Protein AF-A0AAX1PML4-F1 (afdb_monomer_lite)

Structure (mmCIF, N/CA/C/O backbone):
data_AF-A0AAX1PML4-F1
#
_entry.id   AF-A0AAX1PML4-F1
#
loop_
_atom_site.group_PDB
_atom_site.id
_atom_site.type_symbol
_atom_site.label_atom_id
_atom_site.label_alt_id
_atom_site.label_comp_id
_atom_site.label_asym_id
_atom_site.label_entity_id
_atom_site.label_seq_id
_atom_site.pdbx_PDB_ins_code
_atom_site.Cartn_x
_atom_site.Cartn_y
_atom_site.Cartn_z
_atom_site.occupancy
_atom_site.B_iso_or_equiv
_atom_site.auth_seq_id
_atom_site.auth_comp_id
_atom_site.auth_asym_id
_atom_site.auth_atom_id
_atom_site.pdbx_PDB_model_num
ATOM 1 N N . MET A 1 1 ? 68.302 -4.534 -52.183 1.00 65.31 1 MET A N 1
ATOM 2 C CA . MET A 1 1 ? 67.258 -3.481 -52.271 1.00 65.31 1 MET A CA 1
ATOM 3 C C . MET A 1 1 ? 65.853 -3.941 -51.851 1.00 65.31 1 MET A C 1
ATOM 5 O O . MET A 1 1 ? 65.174 -3.153 -51.206 1.00 65.31 1 MET A O 1
ATOM 9 N N . ALA A 1 2 ? 65.430 -5.190 -52.106 1.00 68.50 2 ALA A N 1
ATOM 10 C CA . ALA A 1 2 ? 64.066 -5.682 -51.817 1.00 68.50 2 ALA A CA 1
ATOM 11 C C . ALA A 1 2 ? 63.483 -5.356 -50.416 1.00 68.50 2 ALA A C 1
ATOM 13 O O . ALA A 1 2 ? 62.314 -4.987 -50.320 1.00 68.50 2 ALA A O 1
ATOM 14 N N . LYS A 1 3 ? 64.280 -5.413 -49.332 1.00 74.88 3 LYS A N 1
ATOM 15 C CA . LYS A 1 3 ? 63.798 -5.101 -47.967 1.00 74.88 3 LYS A CA 1
ATOM 16 C C . LYS A 1 3 ? 63.242 -3.672 -47.808 1.00 74.88 3 LYS A C 1
ATOM 18 O O . LYS A 1 3 ? 62.253 -3.516 -47.103 1.00 74.88 3 LYS A O 1
ATOM 23 N N . LYS A 1 4 ? 63.804 -2.656 -48.488 1.00 74.06 4 LYS A N 1
ATOM 24 C CA . LYS A 1 4 ? 63.288 -1.268 -48.422 1.00 74.06 4 LYS A CA 1
ATOM 25 C C . LYS A 1 4 ? 61.944 -1.103 -49.142 1.00 74.06 4 LYS A C 1
ATOM 27 O O . LYS A 1 4 ? 61.084 -0.379 -48.657 1.00 74.06 4 LYS A O 1
ATOM 32 N N . LEU A 1 5 ? 61.737 -1.802 -50.261 1.00 77.12 5 LEU A N 1
ATOM 33 C CA . LEU A 1 5 ? 60.441 -1.805 -50.953 1.00 77.12 5 LEU A CA 1
ATOM 34 C C . LEU A 1 5 ? 59.366 -2.511 -50.115 1.00 77.12 5 LEU A C 1
ATOM 36 O O . LEU A 1 5 ? 58.254 -2.007 -50.005 1.00 77.12 5 LEU A O 1
ATOM 40 N N . LYS A 1 6 ? 59.710 -3.623 -49.448 1.00 79.31 6 LYS A N 1
ATOM 41 C CA . LYS A 1 6 ? 58.787 -4.327 -48.543 1.00 79.31 6 L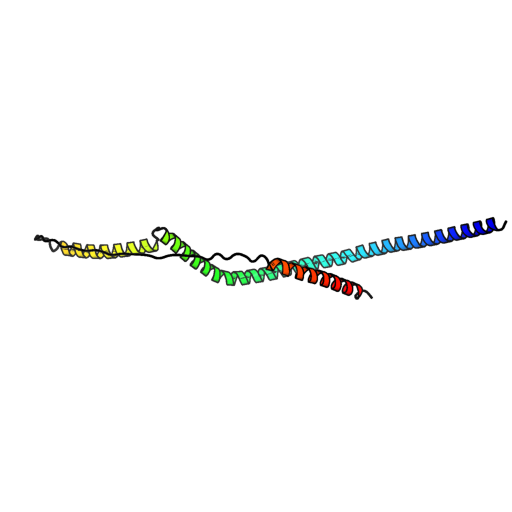YS A CA 1
ATOM 42 C C . LYS A 1 6 ? 58.390 -3.475 -47.327 1.00 79.31 6 LYS A C 1
ATOM 44 O O . LYS A 1 6 ? 57.223 -3.505 -46.953 1.00 79.31 6 LYS A O 1
ATOM 49 N N . SER A 1 7 ? 59.309 -2.697 -46.740 1.00 80.06 7 SER A N 1
ATOM 50 C CA . SER A 1 7 ? 58.987 -1.809 -45.609 1.00 80.06 7 SER A CA 1
ATOM 51 C C . SER A 1 7 ? 58.149 -0.593 -46.016 1.00 80.06 7 SER A C 1
ATOM 53 O O . SER A 1 7 ? 57.249 -0.216 -45.276 1.00 80.06 7 SER A O 1
ATOM 55 N N . LEU A 1 8 ? 58.395 -0.007 -47.195 1.00 76.50 8 LEU A N 1
ATOM 56 C CA . LEU A 1 8 ? 57.548 1.058 -47.752 1.00 76.50 8 LEU A CA 1
ATOM 57 C C . LEU A 1 8 ? 56.137 0.545 -48.076 1.00 76.50 8 LEU A C 1
ATOM 59 O O . LEU A 1 8 ? 55.160 1.191 -47.713 1.00 76.50 8 LEU A O 1
ATOM 63 N N . ALA A 1 9 ? 56.019 -0.646 -48.672 1.00 77.56 9 ALA A N 1
ATOM 64 C CA . ALA A 1 9 ? 54.725 -1.280 -48.924 1.00 77.56 9 ALA A CA 1
ATOM 65 C C . ALA A 1 9 ? 53.964 -1.614 -47.624 1.00 77.56 9 ALA A C 1
ATOM 67 O O . ALA A 1 9 ? 52.755 -1.397 -47.566 1.00 77.56 9 ALA A O 1
ATOM 68 N N . SER A 1 10 ? 54.660 -2.081 -46.575 1.00 78.81 10 SER A N 1
ATOM 69 C CA . SER A 1 10 ? 54.064 -2.241 -45.236 1.00 78.81 10 SER A CA 1
ATOM 70 C C . SER A 1 10 ? 53.561 -0.899 -44.722 1.00 78.81 10 SER A C 1
ATOM 72 O O . SER A 1 10 ? 52.366 -0.742 -44.549 1.00 78.81 10 SER A O 1
ATOM 74 N N . SER A 1 11 ? 54.435 0.108 -44.620 1.00 79.12 11 SER A N 1
ATOM 75 C CA . SER A 1 11 ? 54.106 1.428 -44.069 1.00 79.12 11 SER A CA 1
ATOM 76 C C . SER A 1 11 ? 52.916 2.111 -44.759 1.00 79.12 11 SER A C 1
ATOM 78 O O . SER A 1 11 ? 52.102 2.741 -44.083 1.00 79.12 11 SER A O 1
ATOM 80 N N . VAL A 1 12 ? 52.771 1.966 -46.080 1.00 80.31 12 VAL A N 1
ATOM 81 C CA . VAL A 1 12 ? 51.590 2.448 -46.819 1.00 80.31 12 VAL A CA 1
ATOM 82 C C . VAL A 1 12 ? 50.332 1.660 -46.435 1.00 80.31 12 VAL A C 1
ATOM 84 O O . VAL A 1 12 ? 49.289 2.264 -46.191 1.00 80.31 12 VAL A O 1
ATOM 87 N N . THR A 1 13 ? 50.432 0.333 -46.320 1.00 83.44 13 THR A N 1
ATOM 88 C CA . THR A 1 13 ? 49.326 -0.538 -45.885 1.00 83.44 13 THR A CA 1
ATOM 89 C C . THR A 1 13 ? 48.914 -0.241 -44.439 1.00 83.44 13 THR A C 1
ATOM 91 O O . THR A 1 13 ? 47.730 -0.070 -44.170 1.00 83.44 13 THR A O 1
ATOM 94 N N . ASP A 1 14 ? 49.878 -0.094 -43.530 1.00 85.19 14 ASP A N 1
ATOM 95 C CA . ASP A 1 14 ? 49.679 0.207 -42.108 1.00 85.19 14 ASP A CA 1
ATOM 96 C C . ASP A 1 14 ? 48.983 1.570 -41.911 1.00 85.19 14 ASP A C 1
ATOM 98 O O . ASP A 1 14 ? 48.066 1.691 -41.096 1.00 85.19 14 ASP A O 1
ATOM 102 N N . ASN A 1 15 ? 49.342 2.587 -42.708 1.00 86.38 15 ASN A N 1
ATOM 103 C CA . ASN A 1 15 ? 48.645 3.879 -42.708 1.00 86.38 15 ASN A CA 1
ATOM 104 C C . ASN A 1 15 ? 47.201 3.758 -43.218 1.00 86.38 15 ASN A C 1
ATOM 106 O O . ASN A 1 15 ? 46.292 4.272 -42.572 1.00 86.38 15 ASN A O 1
ATOM 110 N N . GLN A 1 16 ? 46.963 3.053 -44.332 1.00 84.94 16 GLN A N 1
ATOM 111 C CA . GLN A 1 16 ? 45.605 2.832 -44.855 1.00 84.94 16 GLN A CA 1
ATOM 112 C C . GLN A 1 16 ? 44.720 2.064 -43.856 1.00 84.94 16 GLN A C 1
ATOM 114 O O . GLN A 1 16 ? 43.563 2.435 -43.636 1.00 84.94 16 GLN A O 1
ATOM 119 N N . LEU A 1 17 ? 45.273 1.041 -43.195 1.00 83.25 17 LEU A N 1
ATOM 120 C CA . LEU A 1 17 ? 44.576 0.275 -42.162 1.00 83.25 17 LEU A CA 1
ATOM 121 C C . LEU A 1 17 ? 44.231 1.163 -40.956 1.00 83.25 17 LEU A C 1
ATOM 123 O O . LEU A 1 17 ? 43.094 1.162 -40.492 1.00 83.25 17 LEU A O 1
ATOM 127 N N . THR A 1 18 ? 45.188 1.979 -40.501 1.00 89.06 18 THR A N 1
ATOM 128 C CA . THR A 1 18 ? 45.001 2.922 -39.385 1.00 89.06 18 THR A CA 1
ATOM 129 C C . THR A 1 18 ? 43.943 3.980 -39.708 1.00 89.06 18 THR A C 1
ATOM 131 O O . THR A 1 18 ? 43.091 4.268 -38.868 1.00 89.06 18 THR A O 1
ATOM 134 N N . SER A 1 19 ? 43.937 4.525 -40.929 1.00 85.94 19 SER A N 1
ATOM 135 C CA . SER A 1 19 ? 42.895 5.447 -41.399 1.00 85.94 19 SER A CA 1
ATOM 136 C C . SER A 1 19 ? 41.512 4.792 -41.415 1.00 85.94 19 SER A C 1
ATOM 138 O O . SER A 1 19 ? 40.559 5.391 -40.923 1.00 85.94 19 SER A O 1
ATOM 140 N N . THR A 1 20 ? 41.405 3.552 -41.904 1.00 89.50 20 THR A N 1
ATOM 141 C CA . THR A 1 20 ? 40.132 2.808 -41.954 1.00 89.50 20 THR A CA 1
ATOM 142 C C . THR A 1 20 ? 39.607 2.487 -40.552 1.00 89.50 20 THR A C 1
ATOM 144 O O . THR A 1 20 ? 38.426 2.680 -40.275 1.00 89.50 20 THR A O 1
ATOM 147 N N . ILE A 1 21 ? 40.484 2.061 -39.635 1.00 89.00 21 ILE A N 1
ATOM 148 C CA . ILE A 1 21 ? 40.127 1.802 -38.231 1.00 89.00 21 ILE A CA 1
ATOM 149 C C . ILE A 1 21 ? 39.694 3.096 -37.537 1.00 89.00 21 ILE A C 1
ATOM 151 O O . ILE A 1 21 ? 38.705 3.085 -36.807 1.00 89.00 21 ILE A O 1
ATOM 155 N N . LYS A 1 22 ? 40.383 4.220 -37.775 1.00 89.69 22 LYS A N 1
ATOM 156 C CA . LYS A 1 22 ? 40.009 5.521 -37.205 1.00 89.69 22 LYS A CA 1
ATOM 157 C C . LYS A 1 22 ? 38.638 5.985 -37.702 1.00 89.69 22 LYS A C 1
ATOM 159 O O . LYS A 1 22 ? 37.828 6.405 -36.884 1.00 89.69 22 LYS A O 1
ATOM 164 N N . GLU A 1 23 ? 38.372 5.877 -39.002 1.00 89.50 23 GLU A N 1
ATOM 165 C CA . GLU A 1 23 ? 37.079 6.233 -39.597 1.00 89.50 23 GLU A CA 1
ATOM 166 C C . GLU A 1 23 ? 35.951 5.339 -39.056 1.00 89.50 23 GLU A C 1
ATOM 168 O O . GLU A 1 23 ? 34.941 5.839 -38.570 1.00 89.50 23 GLU A O 1
ATOM 173 N N . SER A 1 24 ? 36.159 4.019 -39.015 1.00 88.88 24 SER A N 1
ATOM 174 C CA . SER A 1 24 ? 35.199 3.076 -38.428 1.00 88.88 24 SER A CA 1
ATOM 175 C C . SER A 1 24 ? 34.954 3.346 -36.937 1.00 88.88 24 SER A C 1
ATOM 177 O O . SER A 1 24 ? 33.805 3.372 -36.503 1.00 88.88 24 SER A O 1
ATOM 179 N N . THR A 1 25 ? 36.001 3.629 -36.156 1.00 92.00 25 THR A N 1
ATOM 180 C CA . THR A 1 25 ? 35.872 3.972 -34.728 1.00 92.00 25 THR A CA 1
ATOM 181 C C . THR A 1 25 ? 35.116 5.288 -34.541 1.00 92.00 25 THR A C 1
ATOM 183 O O . THR A 1 25 ? 34.261 5.378 -33.664 1.00 92.00 25 THR A O 1
ATOM 186 N N . GLN A 1 26 ? 35.370 6.291 -35.387 1.00 91.75 26 GLN A N 1
ATOM 187 C CA . GLN A 1 26 ? 34.645 7.562 -35.378 1.00 91.75 26 GLN A CA 1
ATOM 188 C C . GLN A 1 26 ? 33.160 7.362 -35.715 1.00 91.75 26 GLN A C 1
ATOM 190 O O . GLN A 1 26 ? 32.304 7.935 -35.046 1.00 91.75 26 GLN A O 1
ATOM 195 N N . GLN A 1 27 ? 32.840 6.521 -36.701 1.00 91.69 27 GLN A N 1
ATOM 196 C CA . GLN A 1 27 ? 31.459 6.187 -37.060 1.00 91.69 27 GLN A CA 1
ATOM 197 C C . GLN A 1 27 ? 30.749 5.406 -35.949 1.00 91.69 27 GLN A C 1
ATOM 199 O O . GLN A 1 27 ? 29.626 5.753 -35.599 1.00 91.69 27 GLN A O 1
ATOM 204 N N . ILE A 1 28 ? 31.406 4.417 -35.332 1.00 92.81 28 ILE A N 1
ATOM 205 C CA . ILE A 1 28 ? 30.873 3.673 -34.178 1.00 92.81 28 ILE A CA 1
ATOM 206 C C . ILE A 1 28 ? 30.645 4.612 -32.984 1.00 92.81 28 ILE A C 1
ATOM 208 O O . ILE A 1 28 ? 29.621 4.514 -32.313 1.00 92.81 28 ILE A O 1
ATOM 212 N N . TRP A 1 29 ? 31.550 5.564 -32.740 1.00 91.94 29 TRP A N 1
ATOM 213 C CA . TRP A 1 29 ? 31.418 6.553 -31.668 1.00 91.94 29 TRP A CA 1
ATOM 214 C C . TRP A 1 29 ? 30.269 7.542 -31.914 1.00 91.94 29 TRP A C 1
ATOM 216 O O . TRP A 1 29 ? 29.468 7.799 -31.016 1.00 91.94 29 TRP A O 1
ATOM 226 N N . LEU A 1 30 ? 30.142 8.066 -33.137 1.00 95.88 30 LEU A N 1
ATOM 227 C CA . LEU A 1 30 ? 29.038 8.949 -33.528 1.00 95.88 30 LEU A CA 1
ATOM 228 C C . LEU A 1 30 ? 27.690 8.214 -33.530 1.00 95.88 30 LEU A C 1
ATOM 230 O O . LEU A 1 30 ? 26.697 8.775 -33.074 1.00 95.88 30 LEU A O 1
ATOM 234 N N . ALA A 1 31 ? 27.655 6.954 -33.971 1.00 94.06 31 ALA A N 1
ATOM 235 C CA . ALA A 1 31 ? 26.476 6.099 -33.875 1.00 94.06 31 ALA A CA 1
ATOM 236 C C . ALA A 1 31 ? 26.112 5.800 -32.413 1.00 94.06 31 ALA A C 1
ATOM 238 O O . ALA A 1 31 ? 24.938 5.856 -32.062 1.00 94.06 31 ALA A O 1
ATOM 239 N N . GLY A 1 32 ? 27.100 5.561 -31.543 1.00 92.62 32 GLY A N 1
ATOM 240 C CA . GLY A 1 32 ? 26.901 5.391 -30.103 1.00 92.62 32 GLY A CA 1
ATOM 241 C C . GLY A 1 32 ? 26.318 6.640 -29.436 1.00 92.62 32 GLY A C 1
ATOM 242 O O . GLY A 1 32 ? 25.337 6.540 -28.705 1.00 92.62 32 GLY A O 1
ATOM 243 N N . LEU A 1 33 ? 26.853 7.826 -29.745 1.00 94.31 33 LEU A N 1
ATOM 244 C CA . LEU A 1 33 ? 26.309 9.105 -29.272 1.00 94.31 33 LEU A CA 1
ATOM 245 C C . LEU A 1 33 ? 24.907 9.391 -29.831 1.00 94.31 33 LEU A C 1
ATOM 247 O O . LEU A 1 33 ? 24.045 9.859 -29.091 1.00 94.31 33 LEU A O 1
ATOM 251 N N . GLY A 1 34 ? 24.653 9.087 -31.107 1.00 93.69 34 GLY A N 1
ATOM 252 C CA . GLY A 1 34 ? 23.337 9.245 -31.731 1.00 93.69 34 GLY A CA 1
ATOM 253 C C . GLY A 1 34 ? 22.287 8.293 -31.151 1.00 93.69 34 GLY A C 1
ATOM 254 O O . GLY A 1 34 ? 21.168 8.712 -30.858 1.00 93.69 34 GLY A O 1
ATOM 255 N N . ALA A 1 35 ? 22.657 7.032 -30.914 1.00 94.19 35 ALA A N 1
ATOM 256 C CA . ALA A 1 35 ? 21.808 6.046 -30.253 1.00 94.19 35 ALA A CA 1
ATOM 257 C C . ALA A 1 35 ? 21.539 6.422 -28.789 1.00 94.19 35 ALA A C 1
ATOM 259 O O . ALA A 1 35 ? 20.398 6.332 -28.348 1.00 94.19 35 ALA A O 1
ATOM 260 N N . TYR A 1 36 ? 22.547 6.913 -28.058 1.00 89.06 36 TYR A N 1
ATOM 261 C CA . TYR A 1 36 ? 22.371 7.429 -26.699 1.00 89.06 36 TYR A CA 1
ATOM 262 C C . TYR A 1 36 ? 21.436 8.647 -26.667 1.00 89.06 36 TYR A C 1
ATOM 264 O O . TYR A 1 36 ? 20.514 8.685 -25.858 1.00 89.06 36 TYR A O 1
ATOM 272 N N . ALA A 1 37 ? 21.606 9.612 -27.578 1.00 91.44 37 ALA A N 1
ATOM 273 C CA . ALA A 1 37 ? 20.721 10.773 -27.679 1.00 91.44 37 ALA A CA 1
ATOM 274 C C . ALA A 1 37 ? 19.267 10.368 -27.984 1.00 91.44 37 ALA A C 1
ATOM 276 O O . ALA A 1 37 ? 18.343 10.855 -27.334 1.00 91.44 37 ALA A O 1
ATOM 277 N N . LYS A 1 38 ? 19.062 9.419 -28.908 1.00 89.69 38 LYS A N 1
ATOM 278 C CA . LYS A 1 38 ? 17.739 8.863 -29.232 1.00 89.69 38 LYS A CA 1
ATOM 279 C C . LYS A 1 38 ? 17.124 8.106 -28.049 1.00 89.69 38 LYS A C 1
ATOM 281 O O . LYS A 1 38 ? 15.955 8.312 -27.738 1.00 89.69 38 LYS A O 1
ATOM 286 N N . ALA A 1 39 ? 17.919 7.303 -27.341 1.00 92.06 39 ALA A N 1
ATOM 287 C CA . ALA A 1 39 ? 17.497 6.618 -26.121 1.00 92.06 39 ALA A CA 1
ATOM 288 C C . ALA A 1 39 ? 17.184 7.592 -24.972 1.00 92.06 39 ALA A C 1
ATOM 290 O O . ALA A 1 39 ? 16.307 7.305 -24.166 1.00 92.06 39 ALA A O 1
ATOM 291 N N . GLN A 1 40 ? 17.836 8.757 -24.905 1.00 87.81 40 GLN A N 1
ATOM 292 C CA . GLN A 1 40 ? 17.502 9.804 -23.937 1.00 87.81 40 GLN A CA 1
ATOM 293 C C . GLN A 1 40 ? 16.171 10.496 -24.292 1.00 87.81 40 GLN A C 1
ATOM 295 O O . GLN A 1 40 ? 15.354 10.747 -23.407 1.00 87.81 40 GLN A O 1
ATOM 300 N N . GLU A 1 41 ? 15.920 10.767 -25.579 1.00 89.19 41 GLU A N 1
ATOM 301 C CA . GLU A 1 41 ? 14.671 11.382 -26.055 1.00 89.19 41 GLU A CA 1
ATOM 302 C C . GLU A 1 41 ? 13.451 10.452 -25.903 1.00 89.19 41 GLU A C 1
ATOM 304 O O . GLU A 1 41 ? 12.362 10.886 -25.520 1.00 89.19 41 GLU A O 1
ATOM 309 N N . GLU A 1 42 ? 13.620 9.160 -26.190 1.00 91.75 42 GLU A N 1
ATOM 310 C CA . GLU A 1 42 ? 12.567 8.147 -26.047 1.00 91.75 42 GLU A CA 1
ATOM 311 C C . GLU A 1 42 ? 12.431 7.672 -24.594 1.00 91.75 42 GLU A C 1
ATOM 313 O O . GLU A 1 42 ? 11.316 7.509 -24.096 1.00 91.75 42 GLU A O 1
ATOM 318 N N . GLY A 1 43 ? 13.547 7.551 -23.871 1.00 90.31 43 GLY A N 1
ATOM 319 C CA . GLY A 1 43 ? 13.586 7.175 -22.459 1.00 90.31 43 GLY A CA 1
ATOM 320 C C . GLY A 1 43 ? 12.871 8.170 -21.549 1.00 90.31 43 GLY A C 1
ATOM 321 O O . GLY A 1 43 ? 12.189 7.742 -20.624 1.00 90.31 43 GLY A O 1
ATOM 322 N N . GLY A 1 44 ? 12.929 9.475 -21.843 1.00 92.31 44 GLY A N 1
ATOM 323 C CA . GLY A 1 44 ? 12.144 10.482 -21.118 1.00 92.31 44 GLY A CA 1
ATOM 324 C C . GLY A 1 44 ? 10.630 10.260 -21.233 1.00 92.31 44 GLY A C 1
ATOM 325 O O . GLY A 1 44 ? 9.916 10.364 -20.241 1.00 92.31 44 GLY A O 1
ATOM 326 N N . LYS A 1 45 ? 10.139 9.869 -22.418 1.00 94.25 45 LYS A N 1
ATOM 327 C CA . LYS A 1 45 ? 8.711 9.583 -22.663 1.00 94.25 45 LYS A CA 1
ATOM 328 C C . LYS A 1 45 ? 8.265 8.301 -21.947 1.00 94.25 45 LYS A C 1
ATOM 330 O O . LYS A 1 45 ? 7.173 8.257 -21.390 1.00 94.25 45 LYS A O 1
ATOM 335 N N . ILE A 1 46 ? 9.121 7.276 -21.931 1.00 92.88 46 ILE A N 1
ATOM 336 C CA . ILE A 1 46 ? 8.871 6.013 -21.214 1.00 92.88 46 ILE A CA 1
ATOM 337 C C . ILE A 1 46 ? 8.909 6.232 -19.693 1.00 92.88 46 ILE A C 1
ATOM 339 O O . ILE A 1 46 ? 8.079 5.677 -18.978 1.00 92.88 46 ILE A O 1
ATOM 343 N N . PHE A 1 47 ? 9.827 7.066 -19.196 1.00 94.12 47 PHE A N 1
ATOM 344 C CA . PHE A 1 47 ? 9.892 7.450 -17.786 1.00 94.12 47 PHE A CA 1
ATOM 345 C C . PHE A 1 47 ? 8.632 8.201 -17.346 1.00 94.12 47 PHE A C 1
ATOM 347 O O . PHE A 1 47 ? 8.027 7.814 -16.352 1.00 94.12 47 PHE A O 1
ATOM 354 N N . GLU A 1 48 ? 8.191 9.208 -18.105 1.00 94.62 48 GLU A N 1
ATOM 355 C CA . GLU A 1 48 ? 6.967 9.960 -17.798 1.00 94.62 48 GLU A CA 1
ATOM 356 C C . GLU A 1 48 ? 5.734 9.040 -17.764 1.00 94.62 48 GLU A C 1
ATOM 358 O O . GLU A 1 48 ? 4.942 9.092 -16.827 1.00 94.62 48 GLU A O 1
ATOM 363 N N . ALA A 1 49 ? 5.616 8.115 -18.726 1.00 96.12 49 ALA A N 1
ATOM 364 C CA . ALA A 1 49 ? 4.548 7.115 -18.740 1.00 96.12 49 ALA A CA 1
ATOM 365 C C . ALA A 1 49 ? 4.601 6.166 -17.524 1.00 96.12 49 ALA A C 1
ATOM 367 O O . ALA A 1 49 ? 3.561 5.837 -16.956 1.00 96.12 49 ALA A O 1
ATOM 368 N N . LEU A 1 50 ? 5.797 5.751 -17.088 1.00 96.44 50 LEU A N 1
ATOM 369 C CA . LEU A 1 50 ? 5.987 4.940 -15.877 1.00 96.44 50 LEU A CA 1
ATOM 370 C C . LEU A 1 50 ? 5.647 5.711 -14.594 1.00 96.44 50 LEU A C 1
ATOM 372 O O . LEU A 1 50 ? 5.085 5.123 -13.670 1.00 96.44 50 LEU A O 1
ATOM 376 N N . VAL A 1 51 ? 5.961 7.008 -14.527 1.00 97.25 51 VAL A N 1
ATOM 377 C CA . VAL A 1 51 ? 5.570 7.880 -13.408 1.00 97.25 51 VAL A CA 1
ATOM 378 C C . VAL A 1 51 ? 4.053 8.035 -13.372 1.00 97.25 51 VAL A C 1
ATOM 380 O O . VAL A 1 51 ? 3.452 7.796 -12.328 1.00 97.25 51 VAL A O 1
ATOM 383 N N . GLN A 1 52 ? 3.420 8.331 -14.510 1.00 97.19 52 GLN A N 1
ATOM 384 C CA . GLN A 1 52 ? 1.970 8.493 -14.609 1.00 97.19 52 GLN A CA 1
ATOM 385 C C . GLN A 1 52 ? 1.210 7.200 -14.260 1.00 97.19 52 GLN A C 1
ATOM 387 O O . GLN A 1 52 ? 0.230 7.245 -13.514 1.00 97.19 52 GLN A O 1
ATOM 392 N N . GLU A 1 53 ? 1.679 6.038 -14.728 1.00 96.44 53 GLU A N 1
ATOM 393 C CA . GLU A 1 53 ? 1.133 4.732 -14.328 1.00 96.44 53 GLU A CA 1
ATOM 394 C C . GLU A 1 53 ? 1.375 4.462 -12.832 1.00 96.44 53 GLU A C 1
ATOM 396 O O . GLU A 1 53 ? 0.495 3.951 -12.143 1.00 96.44 53 GLU A O 1
ATOM 401 N N . GLY A 1 54 ? 2.527 4.867 -12.286 1.00 96.69 54 GLY A N 1
ATOM 402 C CA . GLY A 1 54 ? 2.832 4.784 -10.856 1.00 96.69 54 GLY A CA 1
ATOM 403 C C . GLY A 1 54 ? 1.896 5.627 -9.983 1.00 96.69 54 GLY A C 1
ATOM 404 O O . GLY A 1 54 ? 1.399 5.137 -8.966 1.00 96.69 54 GLY A O 1
ATO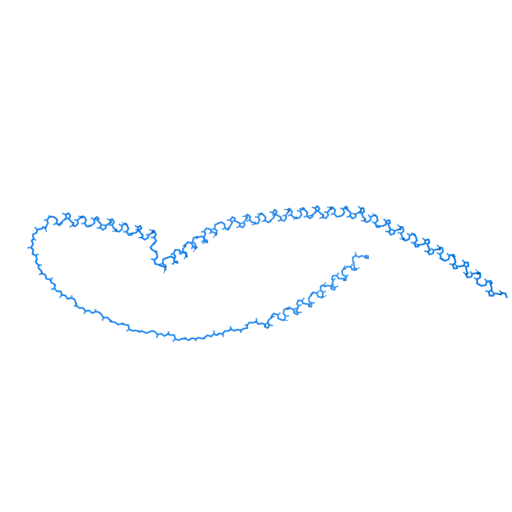M 405 N N . GLU A 1 55 ? 1.598 6.863 -10.386 1.00 96.56 55 GLU A N 1
ATOM 406 C CA . GLU A 1 55 ? 0.632 7.745 -9.718 1.00 96.56 55 GLU A CA 1
ATOM 407 C C . GLU A 1 55 ? -0.801 7.208 -9.827 1.00 96.56 55 GLU A C 1
ATOM 409 O O . GLU A 1 55 ? -1.541 7.192 -8.835 1.00 96.56 55 GLU A O 1
ATOM 414 N N . ALA A 1 56 ? -1.192 6.701 -11.001 1.00 96.31 56 ALA A N 1
ATOM 415 C CA . ALA A 1 56 ? -2.488 6.063 -11.214 1.00 96.31 56 ALA A CA 1
ATOM 416 C C . ALA A 1 56 ? -2.645 4.801 -10.347 1.00 96.31 56 ALA A C 1
ATOM 418 O O . ALA A 1 56 ? -3.666 4.627 -9.675 1.00 96.31 56 ALA A O 1
ATOM 419 N N . LEU A 1 57 ? -1.615 3.953 -10.286 1.00 96.94 57 LEU A N 1
ATOM 420 C CA . LEU A 1 57 ? -1.584 2.739 -9.475 1.00 96.94 57 LEU A CA 1
ATOM 421 C C . LEU A 1 57 ? -1.567 3.061 -7.976 1.00 96.94 57 LEU A C 1
ATOM 423 O O . LEU A 1 57 ? -2.288 2.412 -7.214 1.00 96.94 57 LEU A O 1
ATOM 427 N N . GLN A 1 58 ? -0.830 4.088 -7.537 1.00 94.81 58 GLN A N 1
ATOM 428 C CA . GLN A 1 58 ? -0.873 4.570 -6.153 1.00 94.81 58 GLN A CA 1
ATOM 429 C C . GLN A 1 58 ? -2.271 5.084 -5.790 1.00 94.81 58 GLN A C 1
ATOM 431 O O . GLN A 1 58 ? -2.797 4.724 -4.736 1.00 94.81 58 GLN A O 1
ATOM 436 N N . THR A 1 59 ? -2.893 5.879 -6.663 1.00 96.12 59 THR A N 1
ATOM 437 C CA . THR A 1 59 ? -4.239 6.436 -6.456 1.00 96.12 59 THR A CA 1
ATOM 438 C C . THR A 1 59 ? -5.284 5.327 -6.373 1.00 96.12 59 THR A C 1
ATOM 440 O O . THR A 1 59 ? -6.044 5.266 -5.408 1.00 96.12 59 THR A O 1
ATOM 443 N N . ARG A 1 60 ? -5.261 4.380 -7.318 1.00 94.69 60 ARG A N 1
ATOM 444 C CA . ARG A 1 60 ? -6.139 3.203 -7.331 1.00 94.69 60 ARG A CA 1
ATOM 445 C C . ARG A 1 60 ? -5.933 2.308 -6.110 1.00 94.69 60 ARG A C 1
ATOM 447 O O . ARG A 1 60 ? -6.903 1.783 -5.563 1.00 94.69 60 ARG A O 1
ATOM 454 N N . THR A 1 61 ? -4.687 2.135 -5.669 1.00 95.00 61 THR A N 1
ATOM 455 C CA . THR A 1 61 ? -4.355 1.353 -4.469 1.00 95.00 61 THR A CA 1
ATOM 456 C C . THR A 1 61 ? -4.854 2.046 -3.206 1.00 95.00 61 THR A C 1
ATOM 458 O O . THR A 1 61 ? -5.433 1.373 -2.360 1.00 95.00 61 THR A O 1
ATOM 461 N N . ARG A 1 62 ? -4.704 3.376 -3.094 1.00 95.56 62 ARG A N 1
ATOM 462 C CA . ARG A 1 62 ? -5.279 4.169 -1.997 1.00 95.56 62 ARG A CA 1
ATOM 463 C C . ARG A 1 62 ? -6.797 4.061 -1.970 1.00 95.56 62 ARG A C 1
ATOM 465 O O . ARG A 1 62 ? -7.313 3.591 -0.972 1.00 95.56 62 ARG A O 1
ATOM 472 N N . GLN A 1 63 ? -7.489 4.329 -3.078 1.00 95.19 63 GLN A N 1
ATOM 473 C CA . GLN A 1 63 ? -8.947 4.161 -3.176 1.00 95.19 63 GLN A CA 1
ATOM 474 C C . GLN A 1 63 ? -9.396 2.749 -2.761 1.00 95.19 63 GLN A C 1
ATOM 476 O O . GLN A 1 63 ? -10.273 2.595 -1.917 1.00 95.19 63 GLN A O 1
ATOM 481 N N . SER A 1 64 ? -8.729 1.708 -3.274 1.00 93.88 64 SER A N 1
ATOM 482 C CA . SER A 1 64 ? -9.028 0.312 -2.918 1.00 93.88 64 SER A CA 1
ATOM 483 C C . SER A 1 64 ? -8.725 -0.017 -1.450 1.00 93.88 64 SER A C 1
ATOM 485 O O . SER A 1 64 ? -9.337 -0.924 -0.885 1.00 93.88 64 SER A O 1
ATOM 487 N N . ALA A 1 65 ? -7.748 0.656 -0.838 1.00 94.50 65 ALA A N 1
ATOM 488 C CA . ALA A 1 65 ? -7.420 0.517 0.575 1.00 94.50 65 ALA A CA 1
ATOM 489 C C . ALA A 1 65 ? -8.430 1.271 1.446 1.00 94.50 65 ALA A C 1
ATOM 491 O O . ALA A 1 65 ? -8.918 0.690 2.406 1.00 94.50 65 ALA A O 1
ATOM 492 N N . ASP A 1 66 ? -8.804 2.494 1.076 1.00 93.44 66 ASP A N 1
ATOM 493 C CA . ASP A 1 66 ? -9.789 3.328 1.764 1.00 93.44 66 ASP A CA 1
ATOM 494 C C . ASP A 1 66 ? -11.176 2.667 1.742 1.00 93.44 66 ASP A C 1
ATOM 496 O O . ASP A 1 66 ? -11.814 2.563 2.786 1.00 93.44 66 ASP A O 1
ATOM 500 N N . GLU A 1 67 ? -11.607 2.092 0.611 1.00 92.81 67 GLU A N 1
ATOM 501 C CA . GLU A 1 67 ? -12.828 1.273 0.525 1.00 92.81 67 GLU A CA 1
ATOM 502 C C . GLU A 1 67 ? -12.780 0.050 1.455 1.00 92.81 67 GLU A C 1
ATOM 504 O O . GLU A 1 67 ? -13.752 -0.259 2.149 1.00 92.81 67 GLU A O 1
ATOM 509 N N . LYS A 1 68 ? -11.642 -0.659 1.503 1.00 91.31 68 LYS A N 1
ATOM 510 C CA . LYS A 1 68 ? -11.459 -1.810 2.404 1.00 91.31 68 LYS A CA 1
ATOM 511 C C . LYS A 1 68 ? -11.431 -1.377 3.864 1.00 91.31 68 LYS A C 1
ATOM 513 O O . LYS A 1 68 ? -12.018 -2.065 4.692 1.00 91.31 68 LYS A O 1
ATOM 518 N N . ILE A 1 69 ? -10.778 -0.263 4.184 1.00 91.38 69 ILE A N 1
ATOM 519 C CA . ILE A 1 69 ? -10.700 0.299 5.533 1.00 91.38 69 ILE A CA 1
ATOM 520 C C . ILE A 1 69 ? -12.079 0.779 5.970 1.00 91.38 69 ILE A C 1
ATOM 522 O O . ILE A 1 69 ? -12.463 0.460 7.087 1.00 91.38 69 ILE A O 1
ATOM 526 N N . ALA A 1 70 ? -12.862 1.437 5.114 1.00 89.06 70 ALA A N 1
ATOM 527 C CA . ALA A 1 70 ? -14.245 1.809 5.403 1.00 89.06 70 ALA A CA 1
ATOM 528 C C . ALA A 1 70 ? -15.106 0.561 5.662 1.00 89.06 70 ALA A C 1
ATOM 530 O O . ALA A 1 70 ? -15.679 0.417 6.739 1.00 89.06 70 ALA A O 1
ATOM 531 N N . ALA A 1 71 ? -15.087 -0.419 4.752 1.00 86.06 71 ALA A N 1
ATOM 532 C CA . ALA A 1 71 ? -15.862 -1.654 4.892 1.00 86.06 71 ALA A CA 1
ATOM 533 C C . ALA A 1 71 ? -15.436 -2.531 6.089 1.00 86.06 71 ALA A C 1
ATOM 535 O O . ALA A 1 71 ? -16.259 -3.262 6.648 1.00 86.06 71 ALA A O 1
ATOM 536 N N . ILE A 1 72 ? -14.156 -2.499 6.480 1.00 88.56 72 ILE A N 1
ATOM 537 C CA . ILE A 1 72 ? -13.665 -3.121 7.716 1.00 88.56 72 ILE A CA 1
ATOM 538 C C . ILE A 1 72 ? -14.095 -2.288 8.917 1.00 88.56 72 ILE A C 1
ATOM 540 O O . ILE A 1 72 ? -14.557 -2.880 9.886 1.00 88.56 72 ILE A O 1
ATOM 544 N N . THR A 1 73 ? -13.992 -0.960 8.862 1.00 87.12 73 THR A N 1
ATOM 545 C CA . THR A 1 73 ? -14.387 -0.052 9.946 1.00 87.12 73 THR A CA 1
ATOM 546 C C . THR A 1 73 ? -15.857 -0.249 10.264 1.00 87.12 73 THR A C 1
ATOM 548 O O . THR A 1 73 ? -16.138 -0.621 11.389 1.00 87.12 73 THR A O 1
ATOM 551 N N . ASP A 1 74 ? -16.776 -0.188 9.297 1.00 84.62 74 ASP A N 1
ATOM 552 C CA . ASP A 1 74 ? -18.215 -0.401 9.524 1.00 84.62 74 ASP A CA 1
ATOM 553 C C . ASP A 1 74 ? -18.527 -1.748 10.203 1.00 84.62 74 ASP A C 1
ATOM 555 O O . ASP A 1 74 ? -19.265 -1.817 11.191 1.00 84.62 74 ASP A O 1
ATOM 559 N N . LYS A 1 75 ? -17.906 -2.838 9.728 1.00 82.00 75 LYS A N 1
ATOM 560 C CA . LYS A 1 75 ? -18.028 -4.179 10.338 1.00 82.00 75 LYS A CA 1
ATOM 561 C C . LYS A 1 75 ? -17.370 -4.255 11.718 1.00 82.00 75 LYS A C 1
ATOM 563 O O . LYS A 1 75 ? -17.794 -5.030 12.584 1.00 82.00 75 LYS A O 1
ATOM 568 N N . THR A 1 76 ? -16.330 -3.457 11.925 1.00 80.94 76 THR A N 1
ATOM 569 C CA . THR A 1 76 ? -15.596 -3.373 13.180 1.00 80.94 76 THR A CA 1
ATOM 570 C C . THR A 1 76 ? -16.317 -2.479 14.172 1.00 80.94 76 THR A C 1
ATOM 572 O O . THR A 1 76 ? -16.314 -2.856 15.322 1.00 80.94 76 THR A O 1
ATOM 575 N N . THR A 1 77 ? -17.046 -1.422 13.807 1.00 80.94 77 THR A N 1
ATOM 576 C CA . THR A 1 77 ? -17.776 -0.546 14.745 1.00 80.94 77 THR A CA 1
ATOM 577 C C . THR A 1 77 ? -18.767 -1.347 15.594 1.00 80.94 77 THR A C 1
ATOM 579 O O . THR A 1 77 ? -18.735 -1.296 16.824 1.00 80.94 77 THR A O 1
ATOM 582 N N . GLY A 1 78 ? -19.570 -2.209 14.958 1.00 83.31 78 GLY A N 1
ATOM 583 C CA . GLY A 1 78 ? -20.491 -3.119 15.656 1.00 83.31 78 GLY A CA 1
ATOM 584 C C . GLY A 1 78 ? -19.812 -4.278 16.405 1.00 83.31 78 GLY A C 1
ATOM 585 O O . GLY A 1 78 ? -20.465 -4.992 17.171 1.00 83.31 78 GLY A O 1
ATOM 586 N N . THR A 1 79 ? -18.516 -4.504 16.183 1.00 86.44 79 THR A N 1
ATOM 587 C CA . THR A 1 79 ? -17.688 -5.498 16.895 1.00 86.44 79 THR A CA 1
ATOM 588 C C . THR A 1 79 ? -16.854 -4.845 18.003 1.00 86.44 79 THR A C 1
ATOM 590 O O . THR A 1 79 ? -16.636 -5.458 19.042 1.00 86.44 79 THR A O 1
ATOM 593 N N . TRP A 1 80 ? -16.499 -3.575 17.832 1.00 87.56 80 TRP A N 1
ATOM 594 C CA . TRP A 1 80 ? -15.821 -2.695 18.766 1.00 87.56 80 TRP A CA 1
ATOM 595 C C . TRP A 1 80 ? -16.744 -2.366 19.925 1.00 87.56 80 TRP A C 1
ATOM 597 O O . TRP A 1 80 ? -16.339 -2.567 21.054 1.00 87.56 80 TRP A O 1
ATOM 607 N N . GLY A 1 81 ? -18.017 -2.034 19.677 1.00 89.25 81 GLY A N 1
ATOM 608 C CA . GLY A 1 81 ? -19.005 -1.899 20.757 1.00 89.25 81 GLY A CA 1
ATOM 609 C C . GLY A 1 81 ? -19.154 -3.171 21.610 1.00 89.25 81 GLY A C 1
ATOM 610 O O . GLY A 1 81 ? -19.337 -3.089 22.820 1.00 89.25 81 GLY A O 1
ATOM 611 N N . ARG A 1 82 ? -18.985 -4.363 21.014 1.00 88.19 82 ARG A N 1
ATOM 612 C CA . ARG A 1 82 ? -18.921 -5.634 21.763 1.00 88.19 82 ARG A CA 1
ATOM 613 C C . ARG A 1 82 ? -17.595 -5.820 22.508 1.00 88.19 82 ARG A C 1
ATOM 615 O O . ARG A 1 82 ? -17.611 -6.386 23.596 1.00 88.19 82 ARG A O 1
ATOM 622 N N . LEU A 1 83 ? -16.465 -5.363 21.963 1.00 91.00 83 LEU A N 1
ATOM 623 C CA . LEU A 1 83 ? -15.187 -5.339 22.686 1.00 91.00 83 LEU A CA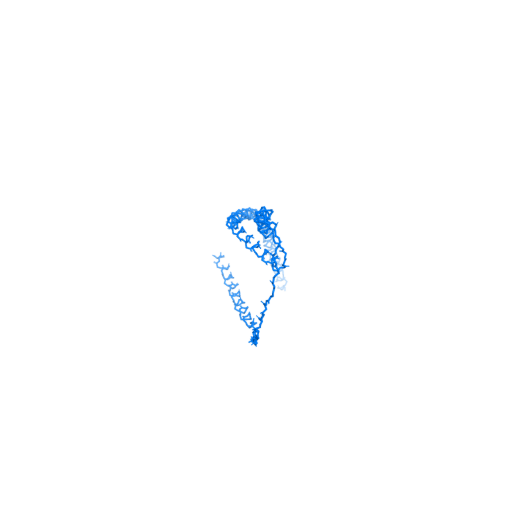 1
ATOM 624 C C . LEU A 1 83 ? -15.218 -4.352 23.857 1.00 91.00 83 LEU A C 1
ATOM 626 O O . LEU A 1 83 ? -14.743 -4.713 24.925 1.00 91.00 83 LEU A O 1
ATOM 630 N N . GLU A 1 84 ? -15.804 -3.169 23.674 1.00 90.19 84 GLU A N 1
ATOM 631 C CA . GLU A 1 84 ? -16.019 -2.146 24.699 1.00 90.19 84 GLU A CA 1
ATOM 632 C C . GLU A 1 84 ? -16.866 -2.725 25.833 1.00 90.19 84 GLU A C 1
ATOM 634 O O . GLU A 1 84 ? -16.427 -2.739 26.973 1.00 90.19 84 GLU A O 1
ATOM 639 N N . GLN A 1 85 ? -18.003 -3.356 25.522 1.00 92.75 85 GLN A N 1
ATOM 640 C CA . GLN A 1 85 ? -18.840 -4.014 26.529 1.00 92.75 85 GLN A CA 1
ATOM 641 C C . GLN A 1 85 ? -18.101 -5.148 27.272 1.00 92.75 85 GLN A C 1
ATOM 643 O O . GLN A 1 85 ? -18.202 -5.264 28.492 1.00 92.75 85 GLN A O 1
ATOM 648 N N . VAL A 1 86 ? -17.308 -5.970 26.570 1.00 93.50 86 VAL A N 1
ATOM 649 C CA . VAL A 1 86 ? -16.476 -7.014 27.204 1.00 93.50 86 VAL A CA 1
ATOM 650 C C . VAL A 1 86 ? -15.330 -6.409 28.026 1.00 93.50 86 VAL A C 1
ATOM 652 O O . VAL A 1 86 ? -14.927 -6.993 29.033 1.00 93.50 86 VAL A O 1
ATOM 655 N N . PHE A 1 87 ? -14.798 -5.255 27.626 1.00 93.50 87 PHE A N 1
ATOM 656 C CA . PHE A 1 87 ? -13.784 -4.510 28.363 1.00 93.50 87 PHE A CA 1
ATOM 657 C C . PHE A 1 87 ? -14.382 -3.893 29.629 1.00 93.50 87 PHE A C 1
ATOM 659 O O . PHE A 1 87 ? -13.855 -4.151 30.708 1.00 93.50 87 PHE A O 1
ATOM 666 N N . GLU A 1 88 ? -15.520 -3.203 29.532 1.00 91.94 88 GLU A N 1
ATOM 667 C CA . GLU A 1 88 ? -16.317 -2.704 30.656 1.00 91.94 88 GLU A CA 1
ATOM 668 C C . GLU A 1 88 ? -16.648 -3.820 31.651 1.00 91.94 88 GLU A C 1
ATOM 670 O O . GLU A 1 88 ? -16.372 -3.667 32.838 1.00 91.94 88 GLU A O 1
ATOM 675 N N . ASP A 1 89 ? -17.147 -4.976 31.196 1.00 92.00 89 ASP A N 1
ATOM 676 C CA . ASP A 1 89 ? -17.428 -6.131 32.062 1.00 92.00 89 ASP A CA 1
ATOM 677 C C . ASP A 1 89 ? -16.165 -6.642 32.775 1.00 92.00 89 ASP A C 1
ATOM 679 O O . ASP A 1 89 ? -16.210 -7.065 33.937 1.00 92.00 89 ASP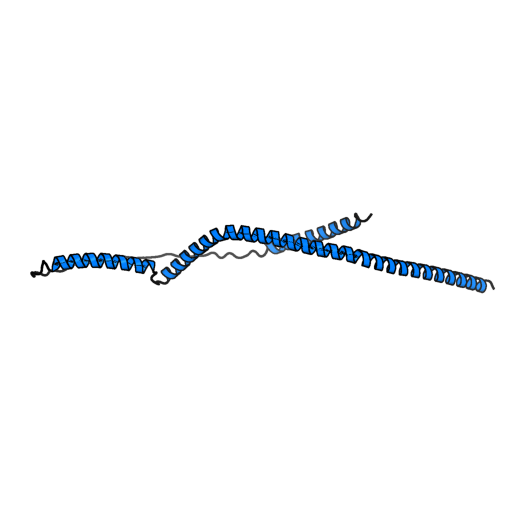 A O 1
ATOM 683 N N . ARG A 1 90 ? -15.008 -6.611 32.103 1.00 92.06 90 ARG A N 1
ATOM 684 C CA . ARG A 1 90 ? -13.733 -7.090 32.658 1.00 92.06 90 ARG A CA 1
ATOM 685 C C . ARG A 1 90 ? -13.109 -6.079 33.620 1.00 92.06 90 ARG A C 1
ATOM 687 O O . ARG A 1 90 ? -12.578 -6.494 34.649 1.00 92.06 90 ARG A O 1
ATOM 694 N N . VAL A 1 91 ? -13.236 -4.784 33.334 1.00 92.75 91 VAL A N 1
ATOM 695 C CA . VAL A 1 91 ? -12.876 -3.671 34.222 1.00 92.75 91 VAL A CA 1
ATOM 696 C C . VAL A 1 91 ? -13.782 -3.676 35.451 1.00 92.75 91 VAL A C 1
ATOM 698 O O . VAL A 1 91 ? -13.274 -3.696 36.567 1.00 92.75 91 VAL A O 1
ATOM 701 N N . ALA A 1 92 ? -15.102 -3.778 35.282 1.00 89.75 92 ALA A N 1
ATOM 702 C CA . ALA A 1 92 ? -16.062 -3.890 36.378 1.00 89.75 92 ALA A CA 1
ATOM 703 C C . ALA A 1 92 ? -15.763 -5.104 37.269 1.00 89.75 92 ALA A C 1
ATOM 705 O O . ALA A 1 92 ? -15.781 -4.991 38.494 1.00 89.75 92 ALA A O 1
ATOM 706 N N . ARG A 1 93 ? -15.401 -6.254 36.679 1.00 87.19 93 ARG A N 1
ATOM 707 C CA . ARG A 1 93 ? -14.985 -7.447 37.433 1.00 87.19 93 ARG A CA 1
ATOM 708 C C . ARG A 1 93 ? -13.663 -7.248 38.182 1.00 87.19 93 ARG A C 1
ATOM 710 O O . ARG A 1 93 ? -13.532 -7.744 39.298 1.00 87.19 93 ARG A O 1
ATOM 717 N N . ALA A 1 94 ? -12.700 -6.530 37.603 1.00 92.06 94 ALA A N 1
ATOM 718 C CA . ALA A 1 94 ? -11.439 -6.196 38.267 1.00 92.06 94 ALA A CA 1
ATOM 719 C C . ALA A 1 94 ? -11.652 -5.219 39.439 1.00 92.06 94 ALA A C 1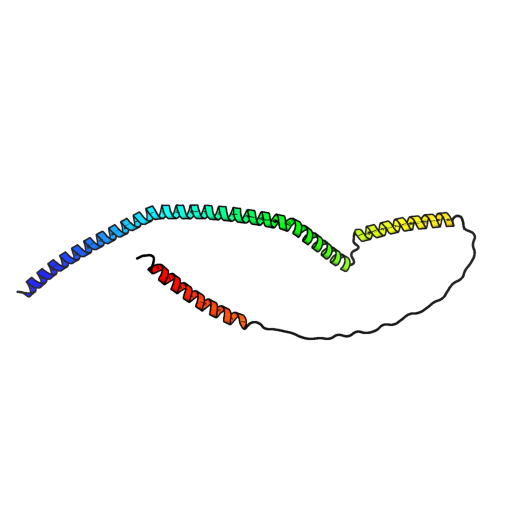
ATOM 721 O O . ALA A 1 94 ? -11.147 -5.463 40.530 1.00 92.06 94 ALA A O 1
ATOM 722 N N . VAL A 1 95 ? -12.464 -4.175 39.245 1.00 88.81 95 VAL A N 1
ATOM 723 C CA . VAL A 1 95 ? -12.851 -3.193 40.274 1.00 88.81 95 VAL A CA 1
ATOM 724 C C . VAL A 1 95 ? -13.620 -3.865 41.418 1.00 88.81 95 VAL A C 1
ATOM 726 O O . VAL A 1 95 ? -13.278 -3.666 42.583 1.00 88.81 95 VAL A O 1
ATOM 729 N N . ALA A 1 96 ? -14.581 -4.740 41.102 1.00 84.25 96 ALA A N 1
ATOM 730 C CA . ALA A 1 96 ? -15.301 -5.535 42.097 1.00 84.25 96 ALA A CA 1
ATOM 731 C C . ALA A 1 96 ? -14.368 -6.491 42.866 1.00 84.25 96 ALA A C 1
ATOM 733 O O . ALA A 1 96 ? -14.495 -6.637 44.080 1.00 84.25 96 ALA A O 1
ATOM 734 N N . SER A 1 97 ? -13.383 -7.099 42.192 1.00 84.25 97 SER A N 1
ATOM 735 C CA . SER A 1 97 ? -12.355 -7.925 42.844 1.00 84.25 97 SER A CA 1
ATOM 736 C C . SER A 1 97 ? -11.388 -7.122 43.722 1.00 84.25 97 SER A C 1
ATOM 738 O O . SER A 1 97 ? -10.723 -7.717 44.569 1.00 84.25 97 SER A O 1
ATOM 740 N N . LEU A 1 98 ? -11.293 -5.804 43.524 1.00 86.88 98 LEU A N 1
ATOM 741 C CA . LEU A 1 98 ? -10.506 -4.888 44.352 1.00 86.88 98 LEU A CA 1
ATOM 742 C C . LEU A 1 98 ? -11.309 -4.348 45.554 1.00 86.88 98 LEU A C 1
ATOM 744 O O . LEU A 1 98 ? -10.772 -3.598 46.363 1.00 86.88 98 LEU A O 1
ATOM 748 N N . GLY A 1 99 ? -12.586 -4.729 45.683 1.00 74.19 99 GLY A N 1
ATOM 749 C CA . GLY A 1 99 ? -13.452 -4.353 46.804 1.00 74.19 99 GLY A CA 1
ATOM 750 C C . GLY A 1 99 ? -14.013 -2.931 46.740 1.00 74.19 99 GLY A C 1
ATOM 751 O O . GLY A 1 99 ? -14.562 -2.463 47.734 1.00 74.19 99 GLY A O 1
ATOM 752 N N . ILE A 1 100 ? -13.896 -2.239 45.602 1.00 83.75 100 ILE A N 1
ATOM 753 C CA . ILE A 1 100 ? -14.453 -0.892 45.419 1.00 83.75 100 ILE A CA 1
ATOM 754 C C . ILE A 1 100 ? -15.966 -1.017 45.152 1.00 83.75 100 ILE A C 1
ATOM 756 O O . ILE A 1 100 ? -16.339 -1.626 44.145 1.00 83.75 100 ILE A O 1
ATOM 760 N N . PRO A 1 101 ? -16.852 -0.449 45.999 1.00 75.56 101 PRO A N 1
ATOM 761 C CA . PRO A 1 101 ? -18.298 -0.508 45.779 1.00 75.56 101 PRO A CA 1
ATOM 762 C C . PRO A 1 101 ? -18.689 0.184 44.470 1.00 75.56 101 PRO A C 1
ATOM 764 O O . PRO A 1 101 ? -18.315 1.335 44.236 1.00 75.56 101 PRO A O 1
ATOM 767 N N . THR A 1 102 ? -19.446 -0.498 43.607 1.00 82.94 102 THR A N 1
ATOM 768 C CA . THR A 1 102 ? -19.849 0.078 42.317 1.00 82.94 102 THR A CA 1
ATOM 769 C C . THR A 1 102 ? -21.126 0.903 42.458 1.00 82.94 102 THR A C 1
ATOM 771 O O . THR A 1 102 ? -21.922 0.701 43.377 1.00 82.94 102 THR A O 1
ATOM 774 N N . ARG A 1 103 ? -21.380 1.824 41.519 1.00 80.25 103 ARG A N 1
ATOM 775 C CA . ARG A 1 103 ? -22.568 2.695 41.580 1.00 80.25 103 ARG A CA 1
ATOM 776 C C . ARG A 1 103 ? -23.886 1.903 41.590 1.00 80.25 103 ARG A C 1
ATOM 778 O O . ARG A 1 103 ? -24.773 2.229 42.365 1.00 80.25 103 ARG A O 1
ATOM 785 N N . LYS A 1 104 ? -23.946 0.779 40.861 1.00 82.75 104 LYS A N 1
ATOM 786 C CA . LYS A 1 104 ? -25.091 -0.154 40.861 1.00 82.75 104 LYS A CA 1
ATOM 787 C C . LYS A 1 104 ? -25.338 -0.811 42.228 1.00 82.75 104 LYS A C 1
ATOM 789 O O . LYS A 1 104 ? -26.473 -1.187 42.521 1.00 82.75 104 LYS A O 1
ATOM 794 N N . ASP A 1 105 ? -24.301 -0.975 43.049 1.00 83.50 105 ASP A N 1
ATOM 795 C CA . ASP A 1 105 ? -24.423 -1.530 44.402 1.00 83.50 105 ASP A CA 1
ATOM 796 C C . ASP A 1 105 ? -24.910 -0.466 45.390 1.00 83.50 105 ASP A C 1
ATOM 798 O O . ASP A 1 105 ? -25.776 -0.759 46.214 1.00 83.50 105 ASP A O 1
ATOM 802 N N . ILE A 1 106 ? -24.430 0.778 45.244 1.00 87.69 106 ILE A N 1
ATOM 803 C CA . ILE A 1 106 ? -24.954 1.949 45.964 1.00 87.69 106 ILE A CA 1
ATOM 804 C C . ILE A 1 106 ? -26.450 2.118 45.668 1.00 87.69 106 ILE A C 1
ATOM 806 O O . ILE A 1 106 ? -27.239 2.158 46.604 1.00 87.69 106 ILE A O 1
ATOM 810 N N . ASP A 1 107 ? -26.865 2.101 44.396 1.00 86.69 107 ASP A N 1
ATOM 811 C CA . ASP A 1 107 ? -28.274 2.268 44.003 1.00 86.69 107 ASP A CA 1
ATOM 812 C C . ASP A 1 107 ? -29.183 1.160 44.580 1.00 86.69 107 ASP A C 1
ATOM 814 O O . ASP A 1 107 ? -30.291 1.424 45.059 1.00 86.69 107 ASP A O 1
ATOM 818 N N . LYS A 1 108 ? -28.713 -0.099 44.584 1.00 90.69 108 LYS A N 1
ATOM 819 C CA . LYS A 1 108 ? -29.424 -1.227 45.216 1.00 90.69 108 LYS A CA 1
ATOM 820 C C . LYS A 1 108 ? -29.525 -1.075 46.731 1.00 90.69 108 LYS A C 1
ATOM 822 O O . LYS A 1 108 ? -30.556 -1.430 47.301 1.00 90.69 108 LYS A O 1
ATOM 827 N N . LEU A 1 109 ? -28.465 -0.597 47.382 1.00 90.56 109 LEU A N 1
ATOM 828 C CA . LEU A 1 109 ? -28.467 -0.368 48.822 1.00 90.56 109 LEU A CA 1
ATOM 829 C C . LEU A 1 109 ? -29.400 0.793 49.184 1.00 90.56 109 LEU A C 1
ATOM 831 O O . LEU A 1 109 ? -30.187 0.645 50.110 1.00 90.56 109 LEU A O 1
ATOM 835 N N . SER A 1 110 ? -29.394 1.883 48.412 1.00 91.06 110 SER A N 1
ATOM 836 C CA . SER A 1 110 ? -30.310 3.017 48.579 1.00 91.06 110 SER A CA 1
ATOM 837 C C . SER A 1 110 ? -31.777 2.603 48.458 1.00 91.06 110 SER A C 1
ATOM 839 O O . SER A 1 110 ? -32.578 3.001 49.299 1.00 91.06 110 SER A O 1
ATOM 841 N N . LYS A 1 111 ? -32.138 1.753 47.482 1.00 94.94 111 LYS A N 1
ATOM 842 C CA . LYS A 1 111 ? -33.503 1.197 47.395 1.00 94.94 111 LYS A CA 1
ATOM 843 C C . LYS A 1 111 ? -33.880 0.363 48.617 1.00 94.94 111 LYS A C 1
ATOM 845 O O . LYS A 1 111 ? -34.927 0.601 49.203 1.00 94.94 111 LYS A O 1
ATOM 850 N N . ARG A 1 112 ? -33.006 -0.554 49.042 1.00 92.38 112 ARG A N 1
ATOM 851 C CA . ARG A 1 112 ? -33.240 -1.364 50.249 1.00 92.38 112 ARG A CA 1
ATOM 852 C C . ARG A 1 112 ? -33.337 -0.518 51.512 1.00 92.38 112 ARG A C 1
ATOM 854 O O . ARG A 1 112 ? -34.109 -0.859 52.393 1.00 92.38 112 ARG A O 1
ATOM 861 N N . MET A 1 113 ? -32.562 0.560 51.616 1.00 95.50 113 MET A N 1
ATOM 862 C CA . MET A 1 113 ? -32.669 1.504 52.727 1.00 95.50 113 MET A CA 1
ATOM 863 C C . MET A 1 113 ? -34.014 2.228 52.706 1.00 95.50 113 MET A C 1
ATOM 865 O O . MET A 1 113 ? -34.633 2.305 53.753 1.00 95.50 113 MET A O 1
ATOM 869 N N . ALA A 1 114 ? -34.505 2.670 51.543 1.00 92.88 114 ALA A N 1
ATOM 870 C CA . ALA A 1 114 ? -35.835 3.271 51.431 1.00 92.88 114 ALA A CA 1
ATOM 871 C C . ALA A 1 114 ? -36.953 2.290 51.843 1.00 92.88 114 ALA A C 1
ATOM 873 O O . ALA A 1 114 ? -37.757 2.625 52.708 1.00 92.88 114 ALA A O 1
ATOM 874 N N . GLU A 1 115 ? -36.943 1.063 51.308 1.00 93.25 115 GLU A N 1
ATOM 875 C CA . GLU A 1 115 ? -37.883 -0.012 51.680 1.00 93.25 115 GLU A CA 1
ATOM 876 C C . GLU A 1 115 ? -37.829 -0.319 53.190 1.00 93.25 115 GLU A C 1
ATOM 878 O O . GLU A 1 115 ? -38.859 -0.458 53.846 1.00 93.25 115 GLU A O 1
ATOM 883 N N . LEU A 1 116 ? -36.627 -0.396 53.773 1.00 93.88 116 LEU A N 1
ATOM 884 C CA . LEU A 1 116 ? -36.461 -0.684 55.198 1.00 93.88 116 LEU A CA 1
ATOM 885 C C . LEU A 1 116 ? -36.871 0.502 56.083 1.00 93.88 116 LEU A C 1
ATOM 887 O O . LEU A 1 116 ? -37.416 0.281 57.159 1.00 93.88 116 LEU A O 1
ATOM 891 N N . THR A 1 117 ? -36.646 1.745 55.645 1.00 91.69 117 THR A N 1
ATOM 892 C CA . THR A 1 117 ? -37.138 2.952 56.328 1.00 91.69 117 THR A CA 1
ATOM 893 C C . THR A 1 117 ? -38.663 2.994 56.330 1.00 91.69 117 THR A C 1
ATOM 895 O O . THR A 1 117 ? -39.242 3.318 57.359 1.00 91.69 117 THR A O 1
ATOM 898 N N . GLU A 1 118 ? -39.317 2.608 55.233 1.00 93.31 118 GLU A N 1
ATOM 899 C CA . G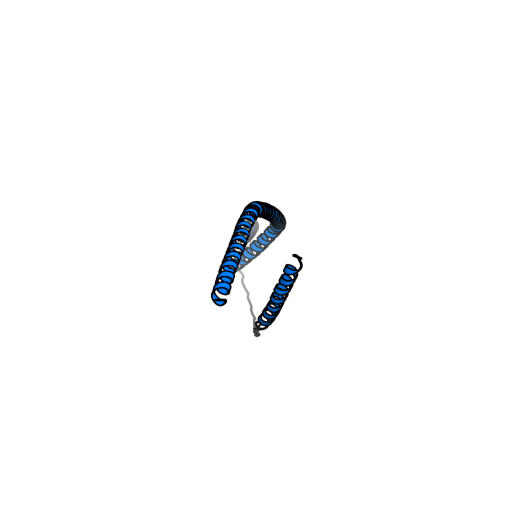LU A 1 118 ? -40.779 2.525 55.150 1.00 93.31 118 GLU A CA 1
ATOM 900 C C . GLU A 1 118 ? -41.345 1.464 56.111 1.00 93.31 118 GLU A C 1
ATOM 902 O O . GLU A 1 118 ? -42.262 1.753 56.878 1.00 93.31 118 GLU A O 1
ATOM 907 N N . VAL A 1 119 ? -40.741 0.269 56.160 1.00 91.38 119 VAL A N 1
ATOM 908 C CA . VAL A 1 119 ? -41.125 -0.788 57.118 1.00 91.38 119 VAL A CA 1
ATOM 909 C C . VAL A 1 119 ? -40.861 -0.373 58.569 1.00 91.38 119 VAL A C 1
ATOM 911 O O . VAL A 1 119 ? -41.676 -0.664 59.439 1.00 91.38 119 VAL A O 1
ATOM 914 N N . VAL A 1 120 ? -39.747 0.311 58.854 1.00 92.94 120 VAL A N 1
ATOM 915 C CA . VAL A 1 120 ? -39.448 0.818 60.205 1.00 92.94 120 VAL A CA 1
ATOM 916 C C . VAL A 1 120 ? -40.424 1.919 60.608 1.00 92.94 120 VAL A C 1
ATOM 918 O O . VAL A 1 120 ? -40.870 1.899 61.748 1.00 92.94 120 VAL A O 1
ATOM 921 N N . GLN A 1 121 ? -40.804 2.823 59.701 1.00 87.81 121 GLN A N 1
ATOM 922 C CA . GLN A 1 121 ? -41.817 3.841 59.986 1.00 87.81 121 GLN A CA 1
ATOM 923 C C . GLN A 1 121 ? -43.150 3.177 60.353 1.00 87.81 121 GLN A C 1
ATOM 925 O O . GLN A 1 121 ? -43.664 3.432 61.434 1.00 87.81 121 GLN A O 1
ATOM 930 N N . GLN A 1 122 ? -43.622 2.217 59.549 1.00 84.69 122 GLN A N 1
ATOM 931 C CA . GLN A 1 122 ? -44.828 1.435 59.857 1.00 84.69 122 GLN A CA 1
ATOM 932 C C . GLN A 1 122 ? -44.734 0.691 61.204 1.00 84.69 122 GLN A C 1
ATOM 934 O O . GLN A 1 122 ? -45.731 0.577 61.912 1.00 84.69 122 GLN A O 1
ATOM 939 N N . LEU A 1 123 ? -43.550 0.189 61.582 1.00 82.44 123 LEU A N 1
ATOM 940 C CA . LEU A 1 123 ? -43.337 -0.489 62.869 1.00 82.44 123 LEU A CA 1
ATOM 941 C C . LEU A 1 123 ? -43.233 0.458 64.072 1.00 82.44 123 LEU A C 1
ATOM 943 O O . LEU A 1 123 ? -43.454 0.003 65.193 1.00 82.44 123 LEU A O 1
ATOM 947 N N . VAL A 1 124 ? -42.832 1.714 63.860 1.00 84.94 124 VAL A N 1
ATOM 948 C CA . VAL A 1 124 ? -42.789 2.771 64.883 1.00 84.94 124 VAL A CA 1
ATOM 949 C C . VAL A 1 124 ? -44.189 3.336 65.084 1.00 84.94 124 VAL A C 1
ATOM 951 O O . VAL A 1 124 ? -44.661 3.349 66.216 1.00 84.94 124 VAL A O 1
ATOM 954 N N . ASP A 1 125 ? -44.887 3.660 63.993 1.00 80.25 125 ASP A N 1
ATOM 955 C CA . ASP A 1 125 ? -46.289 4.090 64.009 1.00 80.25 125 ASP A CA 1
ATOM 956 C C . ASP A 1 125 ? -47.172 3.045 64.728 1.00 80.25 125 ASP A C 1
ATOM 958 O O . ASP A 1 125 ? -48.050 3.404 65.505 1.00 80.25 125 ASP A O 1
ATOM 962 N N . ALA A 1 126 ? -46.887 1.746 64.550 1.00 73.56 126 ALA A N 1
ATOM 963 C CA . ALA A 1 126 ? -47.565 0.651 65.253 1.00 73.56 126 ALA A CA 1
ATOM 964 C C . ALA A 1 126 ? -47.047 0.355 66.682 1.00 73.56 126 ALA A C 1
ATOM 966 O O . ALA A 1 126 ? -47.677 -0.428 67.392 1.00 73.56 126 ALA A O 1
ATOM 967 N N . GLN A 1 127 ? -45.907 0.918 67.110 1.00 59.22 127 GLN A N 1
ATOM 968 C CA . GLN A 1 127 ? -45.361 0.750 68.471 1.00 59.22 127 GLN A CA 1
ATOM 969 C C . GLN A 1 127 ? -45.724 1.893 69.417 1.00 59.22 127 GLN A C 1
ATOM 971 O O . GLN A 1 127 ? -45.825 1.645 70.620 1.00 59.22 127 GLN A O 1
ATOM 976 N N . ASP A 1 128 ? -45.944 3.109 68.909 1.00 54.59 128 ASP A N 1
ATOM 977 C CA . ASP A 1 128 ? -46.483 4.218 69.710 1.00 54.59 128 ASP A CA 1
ATOM 978 C C . ASP A 1 128 ? -47.910 3.911 70.220 1.00 54.59 128 ASP A C 1
ATOM 980 O O . ASP A 1 128 ? -48.292 4.358 71.301 1.00 54.59 128 ASP A O 1
ATOM 984 N N . ASP A 1 129 ? -48.652 3.031 69.534 1.00 55.16 129 ASP A N 1
ATOM 985 C CA . ASP A 1 129 ? -49.912 2.445 70.022 1.00 55.16 129 ASP A CA 1
ATOM 986 C C . ASP A 1 129 ? -49.724 1.420 71.172 1.00 55.16 129 ASP A C 1
ATOM 988 O O . ASP A 1 129 ? -50.701 1.014 71.809 1.00 55.16 129 ASP A O 1
ATOM 992 N N . THR A 1 130 ? -48.494 0.969 71.473 1.00 47.31 130 THR A N 1
ATOM 993 C CA . THR A 1 130 ? -48.230 -0.138 72.417 1.00 47.31 130 THR A CA 1
ATOM 994 C C . THR A 1 130 ? -47.052 0.092 73.378 1.00 47.31 130 THR A C 1
ATOM 996 O O . THR A 1 130 ? -46.124 -0.718 73.439 1.00 47.31 130 THR A O 1
ATOM 999 N N . ILE A 1 131 ? -47.111 1.130 74.221 1.00 42.28 131 ILE A N 1
ATOM 1000 C CA . ILE A 1 131 ? -46.235 1.238 75.408 1.00 42.28 131 ILE A CA 1
ATOM 1001 C C . ILE A 1 131 ? -47.013 0.934 76.699 1.00 42.28 131 ILE A C 1
ATOM 1003 O O . ILE A 1 131 ? -47.580 1.814 77.345 1.00 42.28 131 ILE A O 1
ATOM 1007 N N . ALA A 1 132 ? -46.960 -0.333 77.120 1.00 36.09 132 ALA A N 1
ATOM 1008 C CA . ALA A 1 132 ? -47.209 -0.781 78.493 1.00 36.09 132 ALA A CA 1
ATOM 1009 C C . ALA A 1 132 ? -46.187 -1.895 78.841 1.00 36.09 132 ALA A C 1
ATOM 1011 O O . ALA A 1 132 ? -46.034 -2.821 78.044 1.00 36.09 132 ALA A O 1
ATOM 1012 N N . PRO A 1 133 ? -45.438 -1.827 79.965 1.00 47.53 133 PRO A N 1
ATOM 1013 C CA . PRO A 1 133 ? -44.200 -2.604 80.110 1.00 47.53 133 PRO A CA 1
ATOM 1014 C C . PRO A 1 133 ? -44.333 -3.930 80.887 1.00 47.53 133 PRO A C 1
ATOM 1016 O O . PRO A 1 133 ? -44.772 -3.937 82.035 1.00 47.53 133 PRO A O 1
ATOM 1019 N N . ALA A 1 134 ? -43.844 -5.027 80.294 1.00 33.78 134 ALA A N 1
ATOM 1020 C CA . ALA A 1 134 ? -43.414 -6.299 80.915 1.00 33.78 134 ALA A CA 1
ATOM 1021 C C . ALA A 1 134 ? -42.889 -7.239 79.799 1.00 33.78 134 ALA A C 1
ATOM 1023 O O . ALA A 1 134 ? -43.381 -7.157 78.681 1.00 33.78 134 ALA A O 1
ATOM 1024 N N . ALA A 1 135 ? -41.957 -8.182 79.975 1.00 34.41 135 ALA A N 1
ATOM 1025 C CA . ALA A 1 135 ? -40.948 -8.447 81.007 1.00 34.41 135 ALA A CA 1
ATOM 1026 C C . ALA A 1 135 ? -39.835 -9.338 80.379 1.00 34.41 135 ALA A C 1
ATOM 1028 O O . ALA A 1 135 ? -39.911 -9.713 79.209 1.00 34.41 135 ALA A O 1
ATOM 1029 N N . GLU A 1 136 ? -38.780 -9.650 81.130 1.00 36.97 136 GLU A N 1
ATOM 1030 C CA . GLU A 1 136 ? -37.549 -10.308 80.656 1.00 36.97 136 GLU A CA 1
ATOM 1031 C C . GLU A 1 136 ? -37.698 -11.809 80.311 1.00 36.97 136 GLU A C 1
ATOM 1033 O O . GLU A 1 136 ? -38.402 -12.525 81.017 1.00 36.97 136 GLU A O 1
ATOM 1038 N N . ALA A 1 137 ? -36.923 -12.314 79.329 1.00 35.09 137 ALA A N 1
ATOM 1039 C CA . ALA A 1 137 ? -36.120 -13.552 79.458 1.00 35.09 137 ALA A CA 1
ATOM 1040 C C . ALA A 1 137 ? -35.205 -13.840 78.235 1.00 35.09 137 ALA A C 1
ATOM 1042 O O . ALA A 1 137 ? -35.591 -13.712 77.078 1.00 35.09 137 ALA A O 1
ATOM 1043 N N . LYS A 1 138 ? -33.983 -14.309 78.517 1.00 33.53 138 LYS A N 1
ATOM 1044 C CA . LYS A 1 138 ? -32.921 -14.833 77.614 1.00 33.53 138 LYS A CA 1
ATOM 1045 C C . LYS A 1 138 ? -32.534 -16.250 78.145 1.00 33.53 138 LYS A C 1
ATOM 1047 O O . LYS A 1 138 ? -33.060 -16.613 79.195 1.00 33.53 138 LYS A O 1
ATOM 1052 N N . PRO A 1 139 ? -31.482 -16.968 77.677 1.00 58.69 139 PRO A N 1
ATOM 1053 C CA . PRO A 1 139 ? -30.985 -17.310 76.324 1.00 58.69 139 PRO A CA 1
ATOM 1054 C C . PRO A 1 139 ? -30.611 -18.826 76.157 1.00 58.69 139 PRO A C 1
ATOM 1056 O O . PRO A 1 139 ? -30.530 -19.546 77.144 1.00 58.69 139 PRO A O 1
ATOM 1059 N N . ALA A 1 140 ? -30.228 -19.282 74.947 1.00 32.91 140 ALA A N 1
ATOM 1060 C CA . ALA A 1 140 ? -29.194 -20.323 74.653 1.00 32.91 140 ALA A CA 1
ATOM 1061 C C . ALA A 1 140 ? -29.030 -20.453 73.109 1.00 32.91 140 ALA A C 1
ATOM 1063 O O . ALA A 1 140 ? -30.030 -20.335 72.414 1.00 32.91 140 ALA A O 1
ATOM 1064 N N . ALA A 1 141 ? -27.871 -20.545 72.430 1.00 34.12 141 ALA A N 1
ATOM 1065 C CA . ALA A 1 141 ? -26.583 -21.251 72.623 1.00 34.12 141 ALA A CA 1
ATOM 1066 C C . ALA A 1 141 ? -26.634 -22.784 72.363 1.00 34.12 141 ALA A C 1
ATOM 1068 O O . ALA A 1 141 ? -27.570 -23.422 72.818 1.00 34.12 141 ALA A O 1
ATOM 1069 N N . ALA A 1 142 ? -25.665 -23.468 71.717 1.00 37.22 142 ALA A N 1
ATOM 1070 C CA . ALA A 1 142 ? -24.577 -23.067 70.794 1.00 37.22 142 ALA A CA 1
ATOM 1071 C C . ALA A 1 142 ? -23.864 -24.304 70.151 1.00 37.22 142 ALA A C 1
ATOM 1073 O O . ALA A 1 142 ? -23.828 -25.357 70.778 1.00 37.22 142 ALA A O 1
ATOM 1074 N N . THR A 1 143 ? -23.251 -24.149 68.955 1.00 31.11 143 THR A N 1
ATOM 1075 C CA . THR A 1 143 ? -22.080 -24.854 68.308 1.00 31.11 143 THR A CA 1
ATOM 1076 C C . THR A 1 143 ? -22.220 -24.866 66.761 1.00 31.11 143 THR A C 1
ATOM 1078 O O . THR A 1 143 ? -23.338 -24.732 66.281 1.00 31.11 143 THR A O 1
ATOM 1081 N N . VAL A 1 144 ? -21.222 -24.940 65.848 1.00 38.69 144 VAL A N 1
ATOM 1082 C CA . VAL A 1 144 ? -19.725 -24.945 65.800 1.00 38.69 144 VAL A CA 1
ATOM 1083 C C . VAL A 1 144 ? -19.047 -26.235 65.252 1.00 38.69 144 VAL A C 1
ATOM 1085 O O . VAL A 1 144 ? -19.042 -27.269 65.908 1.00 38.69 144 VAL A O 1
ATOM 1088 N N . ALA A 1 145 ? -18.310 -26.054 64.130 1.00 35.19 145 ALA A N 1
ATOM 1089 C CA . ALA A 1 145 ? -17.188 -26.850 63.551 1.00 35.19 145 ALA A CA 1
ATOM 1090 C C . ALA A 1 145 ? -17.512 -28.128 62.709 1.00 35.19 145 ALA A C 1
ATOM 1092 O O . ALA A 1 145 ? -18.452 -28.842 63.015 1.00 35.19 145 ALA A O 1
ATOM 1093 N N . LYS A 1 146 ? -16.787 -28.514 61.630 1.00 34.59 146 LYS A N 1
ATOM 1094 C CA . LYS A 1 146 ? -15.318 -28.534 61.378 1.00 34.59 146 LYS A CA 1
ATOM 1095 C C . LYS A 1 146 ? -14.896 -28.529 59.873 1.00 34.59 146 LYS A C 1
ATOM 1097 O O . LYS A 1 146 ? -15.621 -28.988 59.002 1.00 34.59 146 LYS A O 1
ATOM 1102 N N . LYS A 1 147 ? -13.649 -28.089 59.626 1.00 32.31 147 LYS A N 1
ATOM 1103 C CA . LYS A 1 147 ? -12.747 -28.227 58.433 1.00 32.31 147 LYS A CA 1
ATOM 1104 C C . LYS A 1 147 ? -11.902 -29.542 58.609 1.00 32.31 147 LYS A C 1
ATOM 1106 O O . LYS A 1 147 ? -11.801 -29.902 59.785 1.00 32.31 147 LYS A O 1
ATOM 1111 N N . PRO A 1 148 ? -11.263 -30.259 57.617 1.00 41.62 148 PRO A N 1
ATOM 1112 C CA . PRO A 1 148 ? -10.169 -29.720 56.765 1.00 41.62 148 PRO A CA 1
ATOM 1113 C C . PRO A 1 148 ? -9.709 -30.418 55.437 1.00 41.62 148 PRO A C 1
ATOM 1115 O O . PRO A 1 148 ? -10.175 -31.481 55.062 1.00 41.62 148 PRO A O 1
ATOM 1118 N N . ALA A 1 149 ? -8.674 -29.797 54.824 1.00 31.41 149 ALA A N 1
ATOM 1119 C CA . ALA A 1 149 ? -7.607 -30.325 53.931 1.00 31.41 149 ALA A CA 1
ATOM 1120 C C . ALA A 1 149 ? -7.990 -30.900 52.534 1.00 31.41 149 ALA A C 1
ATOM 1122 O O . ALA A 1 149 ? -8.798 -31.806 52.438 1.00 31.41 149 ALA A O 1
ATOM 1123 N N . ALA A 1 150 ? -7.519 -30.410 51.372 1.00 34.44 150 ALA A N 1
ATOM 1124 C CA . ALA A 1 150 ? -6.185 -30.011 50.858 1.00 34.44 150 ALA A CA 1
ATOM 1125 C C . ALA A 1 150 ? -5.374 -31.146 50.181 1.00 34.44 150 ALA A C 1
ATOM 1127 O O . ALA A 1 150 ? -4.983 -32.098 50.849 1.00 34.44 150 ALA A O 1
ATOM 1128 N N . ARG A 1 151 ? -5.032 -30.982 48.882 1.00 31.64 151 ARG A N 1
ATOM 1129 C CA . ARG A 1 151 ? -3.903 -31.651 48.184 1.00 31.64 151 ARG A CA 1
ATOM 1130 C C . ARG A 1 151 ? -3.547 -30.997 46.825 1.00 31.64 151 ARG A C 1
ATOM 1132 O O . ARG A 1 151 ? -4.376 -30.902 45.930 1.00 31.64 151 ARG A O 1
ATOM 1139 N N . LYS A 1 152 ? -2.280 -30.591 46.690 1.00 34.72 152 LYS A N 1
ATOM 1140 C CA . LYS A 1 152 ? -1.445 -30.521 45.457 1.00 34.72 152 LYS A CA 1
ATOM 1141 C C . LYS A 1 152 ? -0.490 -31.762 45.510 1.00 34.72 152 LYS A C 1
ATOM 1143 O O . LYS A 1 152 ? -0.527 -32.398 46.569 1.00 34.72 152 LYS A O 1
ATOM 1148 N N . PRO A 1 153 ? 0.386 -32.138 44.531 1.00 42.19 153 PRO A N 1
ATOM 1149 C CA . PRO A 1 153 ? 1.109 -31.287 43.569 1.00 42.19 153 PRO A CA 1
ATOM 1150 C C . PRO A 1 153 ? 1.272 -31.907 42.122 1.00 42.19 153 PRO A C 1
ATOM 1152 O O . PRO A 1 153 ? 0.225 -32.149 41.535 1.00 42.19 153 PRO A O 1
ATOM 1155 N N . PRO A 1 154 ? 2.454 -32.050 41.450 1.00 44.41 154 PRO A N 1
ATOM 1156 C CA . PRO A 1 154 ? 2.907 -31.126 40.384 1.00 44.41 154 PRO A CA 1
ATOM 1157 C C . PRO A 1 154 ? 3.416 -31.771 39.046 1.00 44.41 154 PRO A C 1
ATOM 1159 O O . PRO A 1 154 ? 3.308 -32.970 38.828 1.00 44.41 154 PRO A O 1
ATOM 1162 N N . VAL A 1 155 ? 4.114 -30.950 38.230 1.00 31.03 155 VAL A N 1
ATOM 1163 C CA . VAL A 1 155 ? 5.099 -31.256 37.143 1.00 31.03 155 VAL A CA 1
ATOM 1164 C C . VAL A 1 155 ? 4.569 -31.678 35.754 1.00 31.03 155 VAL A C 1
ATOM 1166 O O . VAL A 1 155 ? 4.133 -32.807 35.566 1.00 31.03 155 VAL A O 1
ATOM 1169 N N . LYS A 1 156 ? 4.829 -30.856 34.717 1.00 34.81 156 LYS A N 1
ATOM 1170 C CA . LYS A 1 156 ? 5.939 -31.102 33.760 1.00 34.81 156 LYS A CA 1
ATOM 1171 C C . LYS A 1 156 ? 6.268 -29.913 32.844 1.00 34.81 156 LYS A C 1
ATOM 1173 O O . LYS A 1 156 ? 5.404 -29.190 32.371 1.00 34.81 156 LYS A O 1
ATOM 1178 N N . LYS A 1 157 ? 7.577 -29.737 32.649 1.00 36.22 157 LYS A N 1
ATOM 1179 C CA . LYS A 1 157 ? 8.265 -28.733 31.827 1.00 36.22 157 LYS A CA 1
ATOM 1180 C C . LYS A 1 157 ? 8.507 -29.342 30.443 1.00 36.22 157 LYS A C 1
ATOM 1182 O O . LYS A 1 157 ? 9.010 -30.461 30.381 1.00 36.22 157 LYS A O 1
ATOM 1187 N N . ALA A 1 158 ? 8.201 -28.618 29.371 1.00 30.70 158 ALA A N 1
ATOM 1188 C CA . ALA A 1 158 ? 8.555 -28.992 28.002 1.00 30.70 158 ALA A CA 1
ATOM 1189 C C . ALA A 1 158 ? 9.319 -27.836 27.342 1.00 30.70 158 ALA A C 1
ATOM 1191 O O . ALA A 1 158 ? 8.949 -26.675 27.500 1.00 30.70 158 ALA A O 1
ATOM 1192 N N . ALA A 1 159 ? 10.409 -28.161 26.652 1.00 37.53 159 ALA A N 1
ATOM 1193 C CA . ALA A 1 159 ? 11.265 -27.229 25.924 1.00 37.53 159 ALA A CA 1
ATOM 1194 C C . ALA A 1 159 ? 11.703 -27.874 24.596 1.00 37.53 159 ALA A C 1
ATOM 1196 O O . ALA A 1 159 ? 11.603 -29.092 24.460 1.00 37.53 159 ALA A O 1
ATOM 1197 N N . ALA A 1 160 ? 12.241 -27.052 23.685 1.00 41.91 160 ALA A N 1
ATOM 1198 C CA . ALA A 1 160 ? 12.472 -27.301 22.251 1.00 41.91 160 ALA A CA 1
ATOM 1199 C C . ALA A 1 160 ? 11.194 -27.161 21.396 1.00 41.91 160 ALA A C 1
ATOM 1201 O O . ALA A 1 160 ? 10.197 -27.837 21.634 1.00 41.91 160 ALA A O 1
ATOM 1202 N N . PRO A 1 161 ? 11.230 -26.244 20.411 1.00 48.28 161 PRO A N 1
ATOM 1203 C CA . PRO A 1 161 ? 11.719 -26.647 19.092 1.00 48.28 161 PRO A CA 1
ATOM 1204 C C . PRO A 1 161 ? 12.676 -25.621 18.457 1.00 48.28 161 PRO A C 1
ATOM 1206 O O . PRO A 1 161 ? 12.275 -24.527 18.082 1.00 48.28 161 PRO A O 1
ATOM 1209 N N . ILE A 1 162 ? 13.946 -26.001 18.274 1.00 49.78 162 ILE A N 1
ATOM 1210 C CA . ILE A 1 162 ? 14.940 -25.210 17.509 1.00 49.78 162 ILE A CA 1
ATOM 1211 C C . ILE A 1 162 ? 15.447 -25.990 16.273 1.00 49.78 162 ILE A C 1
ATOM 1213 O O . ILE A 1 162 ? 16.012 -25.415 15.349 1.00 49.78 162 ILE A O 1
ATOM 1217 N N . ALA A 1 163 ? 15.175 -27.299 16.188 1.00 51.97 163 ALA A N 1
ATOM 1218 C CA . ALA A 1 163 ? 15.623 -28.142 15.076 1.00 51.97 163 ALA A CA 1
ATOM 1219 C C . ALA A 1 163 ? 14.890 -27.879 13.742 1.00 51.97 163 ALA A C 1
ATOM 1221 O O . ALA A 1 163 ? 15.482 -28.071 12.685 1.00 51.97 163 ALA A O 1
ATOM 1222 N N . LYS A 1 164 ? 13.627 -27.424 13.776 1.00 55.06 164 LYS A N 1
ATOM 1223 C CA . LYS A 1 164 ? 12.770 -27.305 12.579 1.00 55.06 164 LYS A CA 1
ATOM 1224 C C . LYS A 1 164 ? 13.209 -26.184 11.623 1.00 55.06 164 LYS A C 1
ATOM 1226 O O . LYS A 1 164 ? 13.231 -26.375 10.413 1.00 55.06 164 LYS A O 1
ATOM 1231 N N . VAL A 1 165 ? 13.661 -25.056 12.175 1.00 56.25 165 VAL A N 1
ATOM 1232 C CA . VAL A 1 165 ? 14.011 -23.837 11.416 1.00 56.25 165 VAL A CA 1
ATOM 1233 C C . VAL A 1 165 ? 15.218 -24.044 10.487 1.00 56.25 165 VAL A C 1
ATOM 1235 O O . VAL A 1 165 ? 15.307 -23.427 9.429 1.00 56.25 165 VAL A O 1
ATOM 1238 N N . LYS A 1 166 ? 16.157 -24.931 10.845 1.00 53.50 166 LYS A N 1
ATOM 1239 C CA . LYS A 1 166 ? 17.390 -25.141 10.063 1.00 53.50 166 LYS A CA 1
ATOM 1240 C C . LYS A 1 166 ? 17.168 -25.952 8.778 1.00 53.50 166 LYS A C 1
ATOM 1242 O O . LYS A 1 166 ? 17.982 -25.865 7.862 1.00 53.50 166 LYS A O 1
ATOM 1247 N N . GLU A 1 167 ? 16.091 -26.730 8.709 1.00 55.59 167 GLU A N 1
ATOM 1248 C CA . GLU A 1 167 ? 15.732 -27.513 7.523 1.00 55.59 167 GLU A CA 1
ATOM 1249 C C . GLU A 1 167 ? 15.014 -26.634 6.483 1.00 55.59 167 GLU A C 1
ATOM 1251 O O . GLU A 1 167 ? 15.391 -26.619 5.311 1.00 55.59 167 GLU A O 1
ATOM 1256 N N . GLU A 1 168 ? 14.065 -25.810 6.934 1.00 55.44 168 GLU A N 1
ATOM 1257 C CA . GLU A 1 168 ? 13.257 -24.922 6.083 1.00 55.44 168 GLU A CA 1
ATOM 1258 C C . GLU A 1 168 ? 14.108 -23.843 5.386 1.00 55.44 168 GLU A C 1
ATOM 1260 O O . GLU A 1 168 ? 13.946 -23.600 4.189 1.00 55.44 168 GLU A O 1
ATOM 1265 N N . VAL A 1 169 ? 15.105 -23.274 6.078 1.00 59.56 169 VAL A N 1
ATOM 1266 C CA . VAL A 1 169 ? 16.057 -22.313 5.481 1.00 59.56 169 VAL A CA 1
ATOM 1267 C C . VAL A 1 169 ? 16.901 -22.946 4.363 1.00 59.56 169 VAL A C 1
ATOM 1269 O O . VAL A 1 169 ? 17.255 -22.264 3.402 1.00 59.56 169 VAL A O 1
ATOM 1272 N N . LYS A 1 170 ? 17.208 -24.250 4.440 1.00 65.94 170 LYS A N 1
ATOM 1273 C CA . LYS A 1 170 ? 17.992 -24.934 3.399 1.00 65.94 170 LYS A CA 1
ATOM 1274 C C . LYS A 1 170 ? 17.158 -25.227 2.148 1.00 65.94 170 LYS A C 1
ATOM 1276 O O . LYS A 1 170 ? 17.684 -25.104 1.046 1.00 65.94 170 LYS A O 1
ATOM 1281 N N . ALA A 1 171 ? 15.878 -25.566 2.310 1.00 68.00 171 ALA A N 1
ATOM 1282 C CA . ALA A 1 171 ? 14.956 -25.771 1.190 1.00 68.00 171 ALA A CA 1
ATOM 1283 C C . ALA A 1 171 ? 14.703 -24.467 0.408 1.00 68.00 171 ALA A C 1
ATOM 1285 O O . ALA A 1 171 ? 14.773 -24.456 -0.822 1.00 68.00 171 ALA A O 1
ATOM 1286 N N . LEU A 1 172 ? 14.501 -23.352 1.122 1.00 57.91 172 LEU A N 1
ATOM 1287 C CA . LEU A 1 172 ? 14.312 -22.028 0.518 1.00 57.91 172 LEU A CA 1
ATOM 1288 C C . LEU A 1 172 ? 15.532 -21.565 -0.297 1.00 57.91 172 LEU A C 1
ATOM 1290 O O . LEU A 1 172 ? 15.362 -20.963 -1.355 1.00 57.91 172 LEU A O 1
ATOM 1294 N N . ALA A 1 173 ? 16.755 -21.885 0.140 1.00 66.12 173 ALA A N 1
ATOM 1295 C CA . ALA A 1 173 ? 17.971 -21.537 -0.599 1.00 66.12 173 ALA A CA 1
ATOM 1296 C C . ALA A 1 173 ? 18.057 -22.242 -1.969 1.00 66.12 173 ALA A C 1
ATOM 1298 O O . ALA A 1 173 ? 18.363 -21.597 -2.971 1.00 66.12 173 ALA A O 1
ATOM 1299 N N . SER A 1 174 ? 17.734 -23.541 -2.036 1.00 70.50 174 SER A N 1
ATOM 1300 C CA . SER A 1 174 ? 17.720 -24.287 -3.306 1.00 70.50 174 SER A CA 1
ATOM 1301 C C . SER A 1 174 ? 16.619 -23.837 -4.271 1.00 70.50 174 SER A C 1
ATOM 1303 O O . SER A 1 174 ? 16.818 -23.881 -5.484 1.00 70.50 174 SER A O 1
ATOM 1305 N N . GLU A 1 175 ? 15.478 -23.379 -3.749 1.00 73.25 175 GLU A N 1
ATOM 1306 C CA . GLU A 1 175 ? 14.372 -22.881 -4.574 1.00 73.25 175 GLU A CA 1
ATOM 1307 C C . GLU A 1 175 ? 14.744 -21.548 -5.251 1.00 73.25 175 GLU A C 1
ATOM 1309 O O . GLU A 1 175 ? 14.546 -21.377 -6.455 1.00 73.25 175 GLU A O 1
ATOM 1314 N N . VAL A 1 176 ? 15.371 -20.627 -4.505 1.00 70.75 176 VAL A N 1
ATOM 1315 C CA . VAL A 1 176 ? 15.813 -19.319 -5.024 1.00 70.75 176 VAL A CA 1
ATOM 1316 C C . VAL A 1 176 ? 16.882 -19.462 -6.110 1.00 70.75 176 VAL A C 1
ATOM 1318 O O . VAL A 1 176 ? 16.803 -18.776 -7.129 1.00 70.75 176 VAL A O 1
ATOM 1321 N N . GLU A 1 177 ? 17.849 -20.372 -5.952 1.00 71.44 177 GLU A N 1
ATOM 1322 C CA . GLU A 1 177 ? 18.883 -20.601 -6.974 1.00 71.44 177 GLU A CA 1
ATOM 1323 C C . GLU A 1 177 ? 18.294 -21.187 -8.270 1.00 71.44 177 GLU A C 1
ATOM 1325 O O . GLU A 1 177 ? 18.685 -20.798 -9.374 1.00 71.44 177 GLU A O 1
ATOM 1330 N N . LYS A 1 178 ? 17.289 -22.064 -8.152 1.00 74.50 178 LYS A N 1
ATOM 1331 C CA . LYS A 1 178 ? 16.574 -22.626 -9.304 1.00 74.50 178 LYS A CA 1
ATOM 1332 C C . LYS A 1 178 ? 15.752 -21.564 -10.041 1.00 74.50 178 LYS A C 1
ATOM 1334 O O . LYS A 1 178 ? 15.828 -21.489 -11.265 1.00 74.50 178 LYS A O 1
ATOM 1339 N N . VAL A 1 179 ? 15.029 -20.707 -9.313 1.00 74.38 179 VAL A N 1
ATOM 1340 C CA . VAL A 1 179 ? 14.261 -19.589 -9.894 1.00 74.38 179 VAL A CA 1
ATOM 1341 C C . VAL A 1 179 ? 15.182 -18.565 -10.568 1.00 74.38 179 VAL A C 1
ATOM 1343 O O . VAL A 1 179 ? 14.889 -18.124 -11.676 1.00 74.38 179 VAL A O 1
ATOM 1346 N N . ALA A 1 180 ? 16.329 -18.236 -9.965 1.00 67.75 180 ALA A N 1
ATOM 1347 C CA . ALA A 1 180 ? 17.308 -17.326 -10.565 1.00 67.75 180 ALA A CA 1
ATOM 1348 C C . ALA A 1 180 ? 17.867 -17.847 -11.904 1.00 67.75 180 ALA A C 1
ATOM 1350 O O . ALA A 1 180 ? 18.172 -17.056 -12.799 1.00 67.75 180 ALA A O 1
ATOM 1351 N N . LYS A 1 181 ? 17.978 -19.172 -12.063 1.00 73.94 181 LYS A N 1
ATOM 1352 C CA . LYS A 1 181 ? 18.435 -19.805 -13.305 1.00 73.94 181 LYS A CA 1
ATOM 1353 C C . LYS A 1 181 ? 17.349 -19.827 -14.388 1.00 73.94 181 LYS A C 1
ATOM 1355 O O . LYS A 1 181 ? 17.635 -19.487 -15.532 1.00 73.94 181 LYS A O 1
ATOM 1360 N N . ASP A 1 182 ? 16.109 -20.129 -14.008 1.00 70.31 182 ASP A N 1
ATOM 1361 C CA . ASP A 1 182 ? 14.939 -20.165 -14.902 1.00 70.31 182 ASP A CA 1
ATOM 1362 C C . ASP A 1 182 ? 14.599 -18.770 -15.478 1.00 70.31 182 ASP A C 1
ATOM 1364 O O . ASP A 1 182 ? 14.303 -18.622 -16.665 1.00 70.31 182 ASP A O 1
ATOM 1368 N N . VAL A 1 183 ? 14.745 -17.716 -14.662 1.00 66.62 183 VAL A N 1
ATOM 1369 C CA . VAL A 1 183 ? 14.616 -16.311 -15.099 1.00 66.62 183 VAL A CA 1
ATOM 1370 C C . VAL A 1 183 ? 15.715 -15.920 -16.094 1.00 66.62 183 VAL A C 1
ATOM 1372 O O . VAL A 1 183 ? 15.457 -15.131 -17.003 1.00 66.62 183 VAL A O 1
ATOM 1375 N N . LYS A 1 184 ? 16.926 -16.481 -15.969 1.00 65.56 184 LYS A N 1
ATOM 1376 C CA . LYS A 1 184 ? 18.032 -16.175 -16.883 1.00 65.56 184 LYS A CA 1
ATOM 1377 C C . LYS A 1 184 ? 17.830 -16.792 -18.273 1.00 65.56 184 LYS A C 1
ATOM 1379 O O . LYS A 1 184 ? 17.975 -16.074 -19.256 1.00 65.56 184 LYS A O 1
ATOM 1384 N N . GLU A 1 185 ? 17.411 -18.058 -18.370 1.00 63.50 185 GLU A N 1
ATOM 1385 C CA . GLU A 1 185 ? 17.106 -18.685 -19.674 1.00 63.50 185 GLU A CA 1
ATOM 1386 C C . GLU A 1 185 ? 15.911 -18.026 -20.389 1.00 63.50 185 GLU A C 1
ATOM 1388 O O . GLU A 1 185 ? 15.941 -17.841 -21.609 1.00 63.50 185 GLU A O 1
ATOM 1393 N N . LYS A 1 186 ? 14.877 -17.603 -19.647 1.00 58.19 186 LYS A N 1
ATOM 1394 C CA . LYS A 1 186 ? 13.726 -16.875 -20.221 1.00 58.19 186 LYS A CA 1
ATOM 1395 C C . LYS A 1 186 ? 14.066 -15.457 -20.695 1.00 58.19 186 LYS A C 1
ATOM 1397 O O . LYS A 1 186 ? 13.386 -14.932 -21.575 1.00 58.19 186 LYS A O 1
ATOM 1402 N N . GLY A 1 187 ? 15.125 -14.851 -20.155 1.00 51.81 187 GLY A N 1
ATOM 1403 C CA . GLY A 1 187 ? 15.654 -13.574 -20.640 1.00 51.81 187 GLY A CA 1
ATOM 1404 C C . GLY A 1 187 ? 16.335 -13.678 -22.009 1.00 51.81 187 GLY A C 1
ATOM 1405 O O . GLY A 1 187 ? 16.197 -12.772 -22.822 1.00 51.81 187 GLY A O 1
ATOM 1406 N N . GLU A 1 188 ? 17.021 -14.788 -22.299 1.00 52.12 188 GLU A N 1
ATOM 1407 C CA . GLU A 1 188 ? 17.725 -14.983 -23.580 1.00 52.12 188 GLU A CA 1
ATOM 1408 C C . GLU A 1 188 ? 16.800 -15.472 -24.714 1.00 52.12 188 GLU A C 1
ATOM 1410 O O . GLU A 1 188 ? 17.088 -15.233 -25.882 1.00 52.12 188 GLU A O 1
ATOM 1415 N N . THR A 1 189 ? 15.650 -16.082 -24.401 1.00 53.25 189 THR A N 1
ATOM 1416 C CA . THR A 1 189 ? 14.689 -16.592 -25.409 1.00 53.25 189 THR A CA 1
ATOM 1417 C C . THR A 1 189 ? 13.619 -15.591 -25.866 1.00 53.25 189 THR A C 1
ATOM 1419 O O . THR A 1 189 ? 12.809 -15.925 -26.726 1.00 53.25 189 THR A O 1
ATOM 1422 N N . THR A 1 190 ? 13.606 -14.363 -25.336 1.00 51.28 190 THR A N 1
ATOM 1423 C CA . THR A 1 190 ? 12.648 -13.301 -25.727 1.00 51.28 190 THR A CA 1
ATOM 1424 C C . THR A 1 190 ? 13.259 -12.205 -26.611 1.00 51.28 190 THR A C 1
ATOM 1426 O O . THR A 1 190 ? 12.601 -11.204 -26.893 1.00 51.28 190 THR A O 1
ATOM 1429 N N . LEU A 1 191 ? 14.505 -12.392 -27.062 1.00 51.62 191 LEU A N 1
ATOM 1430 C CA . LEU A 1 191 ? 15.288 -11.422 -27.845 1.00 51.62 191 LEU A CA 1
ATOM 1431 C C . LEU A 1 191 ? 15.996 -12.052 -29.067 1.00 51.62 191 LEU A C 1
ATOM 1433 O O . LEU A 1 191 ? 17.047 -11.580 -29.499 1.00 51.62 191 LEU A O 1
ATOM 1437 N N . SER A 1 192 ? 15.413 -13.117 -29.629 1.00 43.00 192 SER A N 1
ATOM 1438 C CA . SER A 1 192 ? 15.743 -13.688 -30.950 1.00 43.00 192 SER A CA 1
ATOM 1439 C C . SER A 1 192 ? 14.512 -13.693 -31.850 1.00 43.00 192 SER A C 1
ATOM 1441 O O . SER A 1 192 ? 13.422 -13.990 -31.313 1.00 43.00 192 SER A O 1
#

Secondary structure (DSSP, 8-state):
-HHHHHHHHHHHHHHHHHHHHHHHHHHHHHHHHHHHHHHHHHHHHHHHHHHHHHHHHHHHHHHHHHHHHHHHHHHHHHHHHHHHHHHHHHHHHHHHHTTPPPHHHHHHHHHHHHHHHHHHHHHHHHHHT---------------------------------SSHHHHHHHHHHHHHHHHHHHHHHHHTT--

Foldseek 3Di:
DVVVVVVVVVVVVVVVVVVVVVVVVVVVVVVVVVVVVVCVVVVVVVVVVVVVVVVVVVVVVVVVVVVVCVVVVVVVVVVVVVVVVVVVVVVVVVCVVVVNDDPVNVVVVVVVVVVVVVVVVVVVVVCVVDDDDDDDDDDDDDDDDDDDDDDDDDDDDDDDDPPPVVVVVVVVVVVVVVVVVVVVVVVVVVPD

pLDDT: mean 75.17, std 20.89, range [30.7, 97.25]

Sequence (192 aa):
MAKKLKSLASSVTDNQLTSTIKESTQQIWLAGLGAYAKAQEEGGKIFEALVQEGEALQTRTRQSADEKIAAITDKTTGTWGRLEQVFEDRVARAVASLGIPTRKDIDKLSKRMAELTEVVQQLVDAQDDTIAPAAEAKPAAATVAKKPAARKPPVKKAAAPIAKVKEEVKALASEVEKVAKDVKEKGETTLS

Radius of gyration: 49.38 Å; chains: 1; bounding box: 117×43×133 Å

Organism: Aeromonas salmonicida (NCBI:txid645)

InterPro domains:
  IPR008769 Poly granule associated [PF05597] (14-123)
  IPR008769 Poly granule associated [PTHR38664] (1-143)